Protein AF-A0A395SV82-F1 (afdb_monomer_lite)

Structure (mmCIF, N/CA/C/O backbone):
data_AF-A0A395SV82-F1
#
_entry.id   AF-A0A395SV82-F1
#
loop_
_atom_site.group_PDB
_atom_site.id
_atom_site.type_symbol
_atom_site.label_atom_id
_atom_site.label_alt_id
_atom_site.label_comp_id
_atom_site.label_asym_id
_atom_site.label_entity_id
_atom_site.label_seq_id
_atom_site.pdbx_PDB_ins_code
_atom_site.Cartn_x
_atom_site.Cartn_y
_atom_site.Cartn_z
_atom_site.occupancy
_atom_site.B_iso_or_equiv
_atom_site.auth_seq_id
_atom_site.auth_comp_id
_atom_site.auth_asym_id
_atom_site.auth_atom_id
_atom_site.pdbx_PDB_model_num
ATOM 1 N N . MET A 1 1 ? 61.436 -46.146 -0.139 1.00 42.94 1 MET A N 1
ATOM 2 C CA . MET A 1 1 ? 60.903 -44.936 -0.791 1.00 42.94 1 MET A CA 1
ATOM 3 C C . MET A 1 1 ? 60.007 -45.450 -1.896 1.00 42.94 1 MET A C 1
ATOM 5 O O . MET A 1 1 ? 60.520 -45.884 -2.915 1.00 42.94 1 MET A O 1
ATOM 9 N N . ASN A 1 2 ? 58.717 -45.580 -1.589 1.00 38.34 2 ASN A N 1
ATOM 10 C CA . ASN A 1 2 ? 57.708 -46.171 -2.462 1.00 38.34 2 ASN A CA 1
ATOM 11 C C . ASN A 1 2 ? 56.739 -45.048 -2.824 1.00 38.34 2 ASN A C 1
ATOM 13 O O . ASN A 1 2 ? 55.942 -44.663 -1.971 1.00 38.34 2 ASN A O 1
ATOM 17 N N . ASP A 1 3 ? 56.822 -44.531 -4.046 1.00 47.62 3 ASP A N 1
ATOM 18 C CA . ASP A 1 3 ? 55.803 -43.625 -4.567 1.00 47.62 3 ASP A CA 1
ATOM 19 C C . ASP A 1 3 ? 54.739 -44.445 -5.289 1.00 47.62 3 ASP A C 1
ATOM 21 O O . ASP A 1 3 ? 55.024 -45.344 -6.079 1.00 47.62 3 ASP A O 1
ATOM 25 N N . THR A 1 4 ? 53.499 -44.183 -4.891 1.00 53.62 4 THR A N 1
ATOM 26 C CA . THR A 1 4 ? 52.317 -44.979 -5.204 1.00 53.62 4 THR A CA 1
ATOM 27 C C . THR A 1 4 ? 51.688 -44.441 -6.482 1.00 53.62 4 THR A C 1
ATOM 29 O O . THR A 1 4 ? 51.321 -43.271 -6.564 1.00 53.62 4 THR A O 1
ATOM 32 N N . GLU A 1 5 ? 51.585 -45.315 -7.474 1.00 46.84 5 GLU A N 1
ATOM 33 C CA . GLU A 1 5 ? 50.894 -45.124 -8.744 1.00 46.84 5 GLU A CA 1
ATOM 34 C C . GLU A 1 5 ? 49.378 -44.986 -8.490 1.00 46.84 5 GLU A C 1
ATOM 36 O O . GLU A 1 5 ? 48.765 -45.852 -7.863 1.00 46.84 5 GLU A O 1
ATOM 41 N N . ALA A 1 6 ? 48.766 -43.882 -8.929 1.00 46.41 6 ALA A N 1
ATOM 42 C CA . ALA A 1 6 ? 47.330 -43.642 -8.788 1.00 46.41 6 ALA A CA 1
ATOM 43 C C . ALA A 1 6 ? 46.588 -43.972 -10.098 1.00 46.41 6 ALA A C 1
ATOM 45 O O . ALA A 1 6 ? 46.760 -43.295 -11.109 1.00 46.41 6 ALA A O 1
ATOM 46 N N . ALA A 1 7 ? 45.729 -44.991 -10.053 1.00 45.75 7 ALA A N 1
ATOM 47 C CA . ALA A 1 7 ? 44.609 -45.213 -10.978 1.00 45.75 7 ALA A CA 1
ATOM 48 C C . ALA A 1 7 ? 43.362 -44.470 -10.426 1.00 45.75 7 ALA A C 1
ATOM 50 O O . ALA A 1 7 ? 43.281 -44.284 -9.216 1.00 45.75 7 ALA A O 1
ATOM 51 N N . ALA A 1 8 ? 42.325 -44.022 -11.142 1.00 42.28 8 ALA A N 1
ATOM 52 C CA . ALA A 1 8 ? 41.865 -44.071 -12.532 1.00 42.28 8 ALA A CA 1
ATOM 53 C C . ALA A 1 8 ? 40.817 -42.937 -12.726 1.00 42.28 8 ALA A C 1
ATOM 55 O O . ALA A 1 8 ? 40.236 -42.487 -11.741 1.00 42.28 8 ALA A O 1
ATOM 56 N N . ASP A 1 9 ? 40.466 -42.561 -13.962 1.00 42.38 9 ASP A N 1
ATOM 57 C CA . ASP A 1 9 ? 39.064 -42.220 -14.284 1.00 42.38 9 ASP A CA 1
ATOM 58 C C . ASP A 1 9 ? 38.758 -42.644 -15.730 1.00 42.38 9 ASP A C 1
ATOM 60 O O . ASP A 1 9 ? 39.161 -42.011 -16.706 1.00 42.38 9 ASP A O 1
ATOM 64 N N . THR A 1 10 ? 38.091 -43.786 -15.862 1.00 54.50 10 THR A N 1
ATOM 65 C CA . THR A 1 10 ? 37.526 -44.309 -17.103 1.00 54.50 10 THR A CA 1
ATOM 66 C C . THR A 1 10 ? 36.070 -43.860 -17.198 1.00 54.50 10 THR A C 1
ATOM 68 O O . THR A 1 10 ? 35.164 -44.552 -16.733 1.00 54.50 10 THR A O 1
ATOM 71 N N . ARG A 1 11 ? 35.820 -42.716 -17.847 1.00 46.84 11 ARG A N 1
ATOM 72 C CA . ARG A 1 11 ? 34.473 -42.344 -18.314 1.00 46.84 11 ARG A CA 1
ATOM 73 C C . ARG A 1 11 ? 34.406 -42.363 -19.842 1.00 46.84 11 ARG A C 1
ATOM 75 O O . ARG A 1 11 ? 35.326 -41.866 -20.489 1.00 46.84 11 ARG A O 1
ATOM 82 N N . PRO A 1 12 ? 33.343 -42.941 -20.428 1.00 47.03 12 PRO A N 1
ATOM 83 C CA . PRO A 1 12 ? 33.202 -43.066 -21.873 1.00 47.03 12 PRO A CA 1
ATOM 84 C C . PRO A 1 12 ? 32.926 -41.704 -22.540 1.00 47.03 12 PRO A C 1
ATOM 86 O O . PRO A 1 12 ? 32.209 -40.876 -21.970 1.00 47.03 12 PRO A O 1
ATOM 89 N N . PRO A 1 13 ? 33.432 -41.473 -23.765 1.00 48.47 13 PRO A N 1
ATOM 90 C CA . PRO A 1 13 ? 33.233 -40.233 -24.499 1.00 48.47 13 PRO A CA 1
ATOM 91 C C . PRO A 1 13 ? 31.883 -40.303 -25.213 1.00 48.47 13 PRO A C 1
ATOM 93 O O . PRO A 1 13 ? 31.822 -40.648 -26.381 1.00 48.47 13 PRO A O 1
ATOM 96 N N . ASN A 1 14 ? 30.785 -40.058 -24.504 1.00 50.19 14 ASN A N 1
ATOM 97 C CA . ASN A 1 14 ? 29.470 -39.886 -25.127 1.00 50.19 14 ASN A CA 1
ATOM 98 C C . ASN A 1 14 ? 28.602 -38.965 -24.265 1.00 50.19 14 ASN A C 1
ATOM 100 O O . ASN A 1 14 ? 27.627 -39.380 -23.643 1.00 50.19 14 ASN A O 1
ATOM 104 N N . ALA A 1 15 ? 28.974 -37.686 -24.231 1.00 43.47 15 ALA A N 1
ATOM 105 C CA . ALA A 1 15 ? 28.012 -36.620 -24.005 1.00 43.47 15 ALA A CA 1
ATOM 106 C C . ALA A 1 15 ? 27.602 -36.112 -25.391 1.00 43.47 15 ALA A C 1
ATOM 108 O O . ALA A 1 15 ? 28.380 -35.434 -26.058 1.00 43.47 15 ALA A O 1
ATOM 109 N N . ASN A 1 16 ? 26.404 -36.502 -25.831 1.00 42.28 16 ASN A N 1
ATOM 110 C CA . ASN A 1 16 ? 25.732 -35.927 -26.991 1.00 42.28 16 ASN A CA 1
ATOM 111 C C . ASN A 1 16 ? 25.591 -34.415 -26.762 1.00 42.28 16 ASN A C 1
ATOM 113 O O . ASN A 1 16 ? 24.669 -33.960 -26.085 1.00 42.28 16 ASN A O 1
ATOM 117 N N . ILE A 1 17 ? 26.520 -33.640 -27.311 1.00 42.34 17 ILE A N 1
ATOM 118 C CA . ILE A 1 17 ? 26.298 -32.229 -27.592 1.00 42.34 17 ILE A CA 1
ATOM 119 C C . ILE A 1 17 ? 25.414 -32.242 -28.835 1.00 42.34 17 ILE A C 1
ATOM 121 O O . ILE A 1 17 ? 25.874 -32.574 -29.924 1.00 42.34 17 ILE A O 1
ATOM 125 N N . LEU A 1 18 ? 24.120 -31.992 -28.639 1.00 39.09 18 LEU A N 1
ATOM 126 C CA . LEU A 1 18 ? 23.185 -31.748 -29.731 1.00 39.09 18 LEU A CA 1
ATOM 127 C C . LEU A 1 18 ? 23.760 -30.614 -30.588 1.00 39.09 18 LEU A C 1
ATOM 129 O O . LEU A 1 18 ? 23.921 -29.495 -30.107 1.00 39.09 18 LEU A O 1
ATOM 133 N N . SER A 1 19 ? 24.131 -30.947 -31.822 1.00 39.59 19 SER A N 1
ATOM 134 C CA . SER A 1 19 ? 24.658 -30.020 -32.816 1.00 39.59 19 SER A CA 1
ATOM 135 C C . SER A 1 19 ? 23.609 -28.969 -33.167 1.00 39.59 19 SER A C 1
ATOM 137 O O . SER A 1 19 ? 22.465 -29.308 -33.470 1.00 39.59 19 SER A O 1
ATOM 139 N N . GLU A 1 20 ? 24.016 -27.702 -33.183 1.00 44.81 20 GLU A N 1
ATOM 140 C CA . GLU A 1 20 ? 23.183 -26.542 -33.537 1.00 44.81 20 GLU A CA 1
ATOM 141 C C . GLU A 1 20 ? 22.772 -26.507 -35.026 1.00 44.81 20 GLU A C 1
ATOM 143 O O . GLU A 1 20 ? 22.007 -25.637 -35.434 1.00 44.81 20 GLU A O 1
ATOM 148 N N . ASP A 1 21 ? 23.210 -27.486 -35.823 1.00 46.91 21 ASP A N 1
ATOM 149 C CA . ASP A 1 21 ? 23.019 -27.529 -37.277 1.00 46.91 21 ASP A CA 1
ATOM 150 C C . ASP A 1 21 ? 21.823 -28.376 -37.756 1.00 46.91 21 ASP A C 1
ATOM 152 O O . ASP A 1 21 ? 21.602 -28.478 -38.960 1.00 46.91 21 ASP A O 1
ATOM 156 N N . ASP A 1 22 ? 21.015 -28.952 -36.855 1.00 44.62 22 ASP A N 1
ATOM 157 C CA . ASP A 1 22 ? 19.932 -29.886 -37.234 1.00 44.62 22 ASP A CA 1
ATOM 158 C C . ASP A 1 22 ? 18.507 -29.352 -36.988 1.00 44.62 22 ASP A C 1
ATOM 160 O O . ASP A 1 22 ? 17.539 -30.097 -36.827 1.00 44.62 22 ASP A O 1
ATOM 164 N N . LEU A 1 23 ? 18.344 -28.028 -37.013 1.00 41.31 23 LEU A N 1
ATOM 165 C CA . LEU A 1 23 ? 17.045 -27.408 -37.268 1.00 41.31 23 LEU A CA 1
ATOM 166 C C . LEU A 1 23 ? 17.003 -27.004 -38.734 1.00 41.31 23 LEU A C 1
ATOM 168 O O . LEU A 1 23 ? 17.459 -25.930 -39.113 1.00 41.31 23 LEU A O 1
ATOM 172 N N . THR A 1 24 ? 16.440 -27.871 -39.575 1.00 44.94 24 THR A N 1
ATOM 173 C CA . THR A 1 24 ? 16.093 -27.533 -40.955 1.00 44.94 24 THR A CA 1
ATOM 174 C C . THR A 1 24 ? 15.206 -26.293 -40.970 1.00 44.94 24 THR A C 1
ATOM 176 O O . THR A 1 24 ? 13.998 -26.363 -40.740 1.00 44.94 24 THR A O 1
ATOM 179 N N . ILE A 1 25 ? 15.835 -25.159 -41.269 1.00 44.81 25 ILE A N 1
ATOM 180 C CA . ILE A 1 25 ? 15.239 -23.859 -41.552 1.00 44.81 25 ILE A CA 1
ATOM 181 C C . ILE A 1 25 ? 14.407 -24.004 -42.834 1.00 44.81 25 ILE A C 1
ATOM 183 O O . ILE A 1 25 ? 14.843 -23.688 -43.939 1.00 44.81 25 ILE A O 1
ATOM 187 N N . LYS A 1 26 ? 13.203 -24.551 -42.708 1.00 44.03 26 LYS A N 1
ATOM 188 C CA . LYS A 1 26 ? 12.170 -24.524 -43.744 1.00 44.03 26 LYS A CA 1
ATOM 189 C C . LYS A 1 26 ? 10.865 -24.081 -43.111 1.00 44.03 26 LYS A C 1
ATOM 191 O O . LYS A 1 26 ? 9.964 -24.879 -42.932 1.00 44.03 26 LYS A O 1
ATOM 196 N N . GLU A 1 27 ? 10.860 -22.811 -42.726 1.00 48.84 27 GLU A N 1
ATOM 197 C CA . GLU A 1 27 ? 9.739 -21.861 -42.750 1.00 48.84 27 GLU A CA 1
ATOM 198 C C . GLU A 1 27 ? 10.171 -20.659 -41.905 1.00 48.84 27 GLU A C 1
ATOM 200 O O . GLU A 1 27 ? 9.872 -20.531 -40.720 1.00 48.84 27 GLU A O 1
ATOM 205 N N . LEU A 1 28 ? 10.980 -19.790 -42.519 1.00 41.31 28 LEU A N 1
ATOM 206 C CA . LEU A 1 28 ? 11.286 -18.473 -41.974 1.00 41.31 28 LEU A CA 1
ATOM 207 C C . LEU A 1 28 ? 10.001 -17.640 -42.009 1.00 41.31 28 LEU A C 1
ATOM 209 O O . LEU A 1 28 ? 9.735 -16.936 -42.980 1.00 41.31 28 LEU A O 1
ATOM 213 N N . HIS A 1 29 ? 9.205 -17.718 -40.948 1.00 43.97 29 HIS A N 1
ATOM 214 C CA . HIS A 1 29 ? 8.283 -16.642 -40.621 1.00 43.97 29 HIS A CA 1
ATOM 215 C C . HIS A 1 29 ? 9.126 -15.456 -40.161 1.00 43.97 29 HIS A C 1
ATOM 217 O O . HIS A 1 29 ? 9.833 -15.532 -39.152 1.00 43.97 29 HIS A O 1
ATOM 223 N N . SER A 1 30 ? 9.100 -14.373 -40.937 1.00 56.22 30 SER A N 1
ATOM 224 C CA . SER A 1 30 ? 9.772 -13.134 -40.562 1.00 56.22 30 SER A CA 1
ATOM 225 C C . SER A 1 30 ? 9.225 -12.662 -39.213 1.00 56.22 30 SER A C 1
ATOM 227 O O . SER A 1 30 ? 8.038 -12.816 -38.920 1.00 56.22 30 SER A O 1
ATOM 229 N N . PHE A 1 31 ? 10.068 -12.045 -38.383 1.00 47.84 31 PHE A N 1
ATOM 230 C CA . PHE A 1 31 ? 9.639 -11.431 -37.121 1.00 47.84 31 PHE A CA 1
ATOM 231 C C . PHE A 1 31 ? 8.473 -10.439 -37.327 1.00 47.84 31 PHE A C 1
ATOM 233 O O . PHE A 1 31 ? 7.609 -10.297 -36.459 1.00 47.84 31 PHE A O 1
ATOM 240 N N . ASP A 1 32 ? 8.392 -9.822 -38.509 1.00 47.56 32 ASP A N 1
ATOM 241 C CA . ASP A 1 32 ? 7.293 -8.941 -38.908 1.00 47.56 32 ASP A CA 1
ATOM 242 C C . ASP A 1 32 ? 5.947 -9.669 -39.073 1.00 47.56 32 ASP A C 1
ATOM 244 O O . ASP A 1 32 ? 4.895 -9.084 -38.798 1.00 47.56 32 ASP A O 1
ATOM 248 N N . ASP A 1 33 ? 5.954 -10.951 -39.447 1.00 50.81 33 ASP A N 1
ATOM 249 C CA . ASP A 1 33 ? 4.739 -11.765 -39.574 1.00 50.81 33 ASP A CA 1
ATOM 250 C C . ASP A 1 33 ? 4.149 -12.085 -38.195 1.00 50.81 33 ASP A C 1
ATOM 252 O O . ASP A 1 33 ? 2.932 -12.073 -38.007 1.00 50.81 33 ASP A O 1
ATOM 256 N N . LEU A 1 34 ? 5.015 -12.260 -37.194 1.00 53.00 34 LEU A N 1
ATOM 257 C CA . LEU A 1 34 ? 4.640 -12.477 -35.794 1.00 53.00 34 LEU A CA 1
ATOM 258 C C . LEU A 1 34 ? 4.008 -11.218 -35.177 1.00 53.00 34 LEU A C 1
ATOM 260 O O . LEU A 1 34 ? 3.038 -11.298 -34.420 1.00 53.00 34 LEU A O 1
ATOM 264 N N . ILE A 1 35 ? 4.516 -10.038 -35.545 1.00 54.94 35 ILE A N 1
ATOM 265 C CA . ILE A 1 35 ? 3.966 -8.743 -35.123 1.00 54.94 35 ILE A CA 1
ATOM 266 C C . ILE A 1 35 ? 2.605 -8.479 -35.790 1.00 54.94 35 ILE A C 1
ATOM 268 O O . ILE A 1 35 ? 1.681 -8.025 -35.108 1.00 54.94 35 ILE A O 1
ATOM 272 N N . LYS A 1 36 ? 2.458 -8.794 -37.086 1.00 53.31 36 LYS A N 1
ATOM 273 C CA . LYS A 1 36 ? 1.186 -8.671 -37.825 1.00 53.31 36 LYS A CA 1
ATOM 274 C C . LYS A 1 36 ? 0.116 -9.636 -37.322 1.00 53.31 36 LYS A C 1
ATOM 276 O O . LYS A 1 36 ? -1.033 -9.231 -37.179 1.00 53.31 36 LYS A O 1
ATOM 281 N N . ALA A 1 37 ? 0.483 -10.876 -36.998 1.00 56.06 37 ALA A N 1
ATOM 282 C CA . ALA A 1 37 ? -0.447 -11.868 -36.459 1.00 56.06 37 ALA A CA 1
ATOM 283 C C . ALA A 1 37 ? -1.032 -11.454 -35.097 1.00 56.06 37 ALA A C 1
ATOM 285 O O . ALA A 1 37 ? -2.185 -11.752 -34.796 1.00 56.06 37 ALA A O 1
ATOM 286 N N . L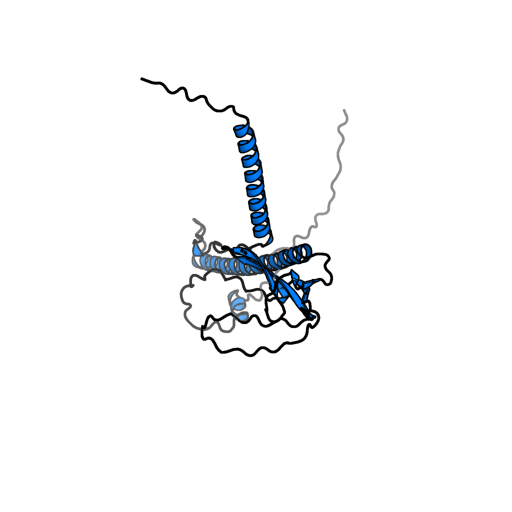EU A 1 38 ? -0.253 -10.735 -34.281 1.00 54.00 38 LEU A N 1
ATOM 287 C CA . LEU A 1 38 ? -0.693 -10.247 -32.973 1.00 54.00 38 LEU A CA 1
ATOM 288 C C . LEU A 1 38 ? -1.522 -8.956 -33.047 1.00 54.00 38 LEU A C 1
ATOM 290 O O . LEU A 1 38 ? -2.202 -8.633 -32.077 1.00 54.00 38 LEU A O 1
ATOM 294 N N . ASN A 1 39 ? -1.455 -8.207 -34.155 1.00 45.91 39 ASN A N 1
ATOM 295 C CA . ASN A 1 39 ? -2.138 -6.920 -34.323 1.00 45.91 39 ASN A CA 1
ATOM 296 C C . ASN A 1 39 ? -2.542 -6.702 -35.798 1.00 45.91 39 ASN A C 1
ATOM 298 O O . ASN A 1 39 ? -1.879 -5.937 -36.509 1.00 45.91 39 ASN A O 1
ATOM 302 N N . PRO A 1 40 ? -3.620 -7.352 -36.274 1.00 50.97 40 PRO A N 1
ATOM 303 C CA . PRO A 1 40 ? -4.003 -7.331 -37.690 1.00 50.97 40 PRO A CA 1
ATOM 304 C C . PRO A 1 40 ? -4.422 -5.944 -38.218 1.00 50.97 40 PRO A C 1
ATOM 306 O O . PRO A 1 40 ? -4.392 -5.721 -39.426 1.00 50.97 40 PRO A O 1
ATOM 309 N N . ASP A 1 41 ? -4.732 -4.988 -37.336 1.00 46.94 41 ASP A N 1
ATOM 310 C CA . ASP A 1 41 ? -5.256 -3.662 -37.703 1.00 46.94 41 ASP A CA 1
ATOM 311 C C . ASP A 1 41 ? -4.181 -2.568 -37.903 1.00 46.94 41 ASP A C 1
ATOM 313 O O . ASP A 1 41 ? -4.508 -1.399 -38.101 1.00 46.94 41 ASP A O 1
ATOM 317 N N . LEU A 1 42 ? -2.882 -2.899 -37.882 1.00 52.97 42 LEU A N 1
ATOM 318 C CA . LEU A 1 42 ? -1.790 -1.904 -37.947 1.00 52.97 42 LEU A CA 1
ATOM 319 C C . LEU A 1 42 ? -1.495 -1.315 -39.344 1.00 52.97 42 LEU A C 1
ATOM 321 O O . LEU A 1 42 ? -0.561 -0.526 -39.496 1.00 52.97 42 LEU A O 1
ATOM 325 N N . ASN A 1 43 ? -2.293 -1.628 -40.365 1.00 43.47 43 ASN A N 1
ATOM 326 C CA . ASN A 1 43 ? -2.128 -1.086 -41.718 1.00 43.47 43 ASN A CA 1
ATOM 327 C C . ASN A 1 43 ? -2.796 0.291 -41.895 1.00 43.47 43 ASN A C 1
ATOM 329 O O . ASN A 1 43 ? -3.565 0.496 -42.831 1.00 43.47 43 ASN A O 1
ATOM 333 N N . SER A 1 44 ? -2.505 1.264 -41.029 1.00 41.69 44 SER A N 1
ATOM 334 C CA . SER A 1 44 ? -2.787 2.663 -41.363 1.00 41.69 44 SER A CA 1
ATOM 335 C C . SER A 1 44 ? -1.891 3.646 -40.616 1.00 41.69 44 SER A C 1
ATOM 337 O O . SER A 1 44 ? -2.013 3.858 -39.417 1.00 41.69 44 SER A O 1
ATOM 339 N N . SER A 1 45 ? -1.013 4.270 -41.404 1.00 41.69 45 SER A N 1
ATOM 340 C CA . SER A 1 45 ? -0.734 5.707 -41.403 1.00 41.69 45 SER A CA 1
ATOM 341 C C . SER A 1 45 ? -0.315 6.387 -40.088 1.00 41.69 45 SER A C 1
ATOM 343 O O . SER A 1 45 ? -1.134 6.715 -39.239 1.00 41.69 45 SER A O 1
ATOM 345 N N . ARG A 1 46 ? 0.965 6.799 -40.075 1.00 45.84 46 ARG A N 1
ATOM 346 C CA . ARG A 1 46 ? 1.553 7.916 -39.305 1.00 45.84 46 ARG A CA 1
ATOM 347 C C . ARG A 1 46 ? 1.312 7.866 -37.794 1.00 45.84 46 ARG A C 1
ATOM 349 O O . ARG A 1 46 ? 0.397 8.496 -37.272 1.00 45.84 46 ARG A O 1
ATOM 356 N N . TYR A 1 47 ? 2.232 7.226 -37.078 1.00 44.62 47 TYR A N 1
ATOM 357 C CA . TYR A 1 47 ? 2.315 7.420 -35.635 1.00 44.62 47 TYR A CA 1
ATOM 358 C C . TYR A 1 47 ? 2.827 8.833 -35.311 1.00 44.62 47 TYR A C 1
ATOM 360 O O . TYR A 1 47 ? 3.877 9.226 -35.830 1.00 44.62 47 TYR A O 1
ATOM 368 N N . PRO A 1 48 ? 2.122 9.603 -34.463 1.00 37.88 48 PRO A N 1
ATOM 369 C CA . PRO A 1 48 ? 2.684 10.809 -33.877 1.00 37.88 48 PRO A CA 1
ATOM 370 C C . PRO A 1 48 ? 3.857 10.426 -32.962 1.00 37.88 48 PRO A C 1
ATOM 372 O O . PRO A 1 48 ? 3.917 9.304 -32.451 1.00 37.88 48 PRO A O 1
ATOM 375 N N . ALA A 1 49 ? 4.794 11.358 -32.770 1.00 38.53 49 ALA A N 1
ATOM 376 C CA . ALA A 1 49 ? 5.912 11.209 -31.839 1.00 38.53 49 ALA A CA 1
ATOM 377 C C . ALA A 1 49 ? 5.427 10.671 -30.477 1.00 38.53 49 ALA A C 1
ATOM 379 O O . ALA A 1 49 ? 4.330 11.048 -30.047 1.00 38.53 49 ALA A O 1
ATOM 380 N N . PRO A 1 50 ? 6.201 9.803 -29.796 1.00 43.19 50 PRO A N 1
ATOM 381 C CA . PRO A 1 50 ? 5.756 9.200 -28.551 1.00 43.19 50 PRO A CA 1
ATOM 382 C C . PRO A 1 50 ? 5.507 10.318 -27.544 1.00 43.19 50 PRO A C 1
ATOM 384 O O . PRO A 1 50 ? 6.430 11.020 -27.125 1.00 43.19 50 PRO A O 1
ATOM 387 N N . ALA A 1 51 ? 4.238 10.511 -27.182 1.00 43.03 51 ALA A N 1
ATOM 388 C CA . ALA A 1 51 ? 3.883 11.363 -26.066 1.00 43.03 51 ALA A CA 1
ATOM 389 C C . ALA A 1 51 ? 4.704 10.897 -24.859 1.00 43.03 51 ALA A C 1
ATOM 391 O O . ALA A 1 51 ? 4.825 9.695 -24.617 1.00 43.03 51 ALA A O 1
ATOM 392 N N . LEU A 1 52 ? 5.289 11.838 -24.117 1.00 44.47 52 LEU A N 1
ATOM 393 C CA . LEU A 1 52 ? 5.885 11.571 -22.811 1.00 44.47 52 LEU A CA 1
ATOM 394 C C . LEU A 1 52 ? 4.789 10.967 -21.916 1.00 44.47 52 LEU A C 1
ATOM 396 O O . LEU A 1 52 ? 4.068 11.698 -21.244 1.00 44.47 52 LEU A O 1
ATOM 400 N N . GLU A 1 53 ? 4.644 9.640 -21.931 1.00 50.88 53 GLU A N 1
ATOM 401 C CA . GLU A 1 53 ? 3.650 8.921 -21.137 1.00 50.88 53 GLU A CA 1
ATOM 402 C C . GLU A 1 53 ? 3.951 9.173 -19.664 1.00 50.88 53 GLU A C 1
ATOM 404 O O . GLU A 1 53 ? 4.940 8.677 -19.117 1.00 50.88 53 GLU A O 1
ATOM 409 N N . GLN A 1 54 ? 3.133 10.006 -19.022 1.00 52.62 54 GLN A N 1
ATOM 410 C CA . GLN A 1 54 ? 3.193 10.197 -17.579 1.00 52.62 54 GLN A CA 1
ATOM 411 C C . GLN A 1 54 ? 3.187 8.819 -16.900 1.00 52.62 54 GLN A C 1
ATOM 413 O O . GLN A 1 54 ? 2.486 7.923 -17.381 1.00 52.62 54 GLN A O 1
ATOM 418 N N . PRO A 1 55 ? 3.969 8.619 -15.821 1.00 55.53 55 PRO A N 1
ATOM 419 C CA . PRO A 1 55 ? 4.020 7.332 -15.140 1.00 55.53 55 PRO A CA 1
ATOM 420 C C . PRO A 1 55 ? 2.595 6.869 -14.837 1.00 55.53 55 PRO A C 1
ATOM 422 O O . PRO A 1 55 ? 1.794 7.637 -14.298 1.00 55.53 55 PRO A O 1
ATOM 425 N N . ALA A 1 56 ? 2.277 5.636 -15.239 1.00 62.28 56 ALA A N 1
ATOM 426 C CA . ALA A 1 56 ? 0.939 5.084 -15.107 1.00 62.28 56 ALA A CA 1
ATOM 427 C C . ALA A 1 56 ? 0.464 5.251 -13.659 1.00 62.28 56 ALA A C 1
ATOM 429 O O . ALA A 1 56 ? 1.069 4.727 -12.719 1.00 62.28 56 ALA A O 1
ATOM 430 N N . LYS A 1 57 ? -0.609 6.024 -13.470 1.00 67.19 57 LYS A N 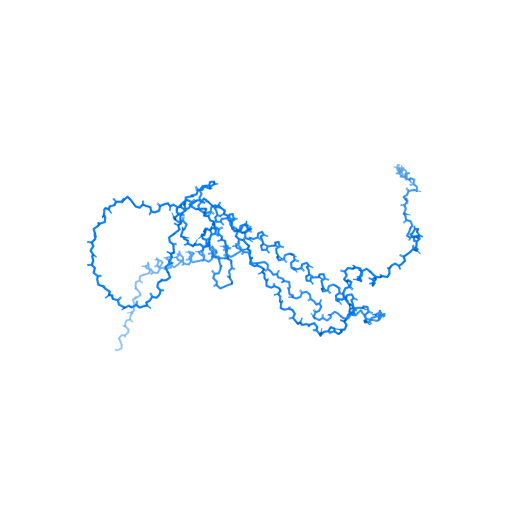1
ATOM 431 C CA . LYS A 1 57 ? -1.184 6.229 -12.143 1.00 67.19 57 LYS A CA 1
ATOM 432 C C . LYS A 1 57 ? -1.646 4.878 -11.613 1.00 67.19 57 LYS A C 1
ATOM 434 O O . LYS A 1 57 ? -2.356 4.153 -12.311 1.00 67.19 57 LYS A O 1
ATOM 439 N N . MET A 1 58 ? -1.263 4.547 -10.379 1.00 71.38 58 MET A N 1
ATOM 440 C CA . MET A 1 58 ? -1.681 3.282 -9.784 1.00 71.38 58 MET A CA 1
ATOM 441 C C . MET A 1 58 ? -3.216 3.196 -9.753 1.00 71.38 58 MET A C 1
ATOM 443 O O . MET A 1 58 ? -3.874 4.153 -9.323 1.00 71.38 58 MET A O 1
ATOM 447 N N . PRO A 1 59 ? -3.803 2.080 -10.221 1.00 74.88 59 PRO A N 1
ATOM 448 C CA . PRO A 1 59 ? -5.243 1.894 -10.206 1.00 74.88 59 PRO A CA 1
ATOM 449 C C . PRO A 1 59 ? -5.776 1.934 -8.773 1.00 74.88 59 PRO A C 1
ATOM 451 O O . PRO A 1 59 ? -5.135 1.472 -7.828 1.00 74.88 59 PRO A O 1
ATOM 454 N N . THR A 1 60 ? -6.979 2.486 -8.611 1.00 77.00 60 THR A N 1
ATOM 455 C CA . THR A 1 60 ? -7.673 2.450 -7.320 1.00 77.00 60 THR A CA 1
ATOM 456 C C . THR A 1 60 ? -8.118 1.022 -7.042 1.00 77.00 60 THR A C 1
ATOM 458 O O . THR A 1 60 ? -8.840 0.437 -7.848 1.00 77.00 60 THR A O 1
ATOM 461 N N . ALA A 1 61 ? -7.696 0.466 -5.909 1.00 77.31 61 ALA A N 1
ATOM 462 C CA . ALA A 1 61 ? -8.018 -0.911 -5.573 1.00 77.31 61 ALA A CA 1
ATOM 463 C C . ALA A 1 61 ? -9.505 -1.070 -5.208 1.00 77.31 61 ALA A C 1
ATOM 465 O O . ALA A 1 61 ? -10.047 -0.257 -4.444 1.00 77.31 61 ALA A O 1
ATOM 466 N N . PRO A 1 62 ? -10.180 -2.123 -5.694 1.00 82.06 62 PRO A N 1
ATOM 467 C CA . PRO A 1 62 ? -11.535 -2.429 -5.272 1.00 82.06 62 PRO A CA 1
ATOM 468 C C . PRO A 1 62 ? -11.559 -2.858 -3.798 1.00 82.06 62 PRO A C 1
ATOM 470 O O . PRO A 1 62 ? -10.642 -3.505 -3.294 1.00 82.06 62 PRO A O 1
ATOM 473 N N . LEU A 1 63 ? -12.659 -2.543 -3.101 1.00 80.88 63 LEU A N 1
ATOM 474 C CA . LEU A 1 63 ? -12.837 -2.855 -1.675 1.00 80.88 63 LEU A CA 1
ATOM 475 C C . LEU A 1 63 ? -12.593 -4.334 -1.352 1.00 80.88 63 LEU A C 1
ATOM 477 O O . LEU A 1 63 ? -12.050 -4.643 -0.304 1.00 80.88 63 LEU A O 1
ATOM 481 N N . LYS A 1 64 ? -12.964 -5.246 -2.250 1.00 80.69 64 LYS A N 1
ATOM 482 C CA . LYS A 1 64 ? -12.780 -6.686 -2.036 1.00 80.69 64 LYS A CA 1
ATOM 483 C C . LYS A 1 64 ? -11.311 -7.12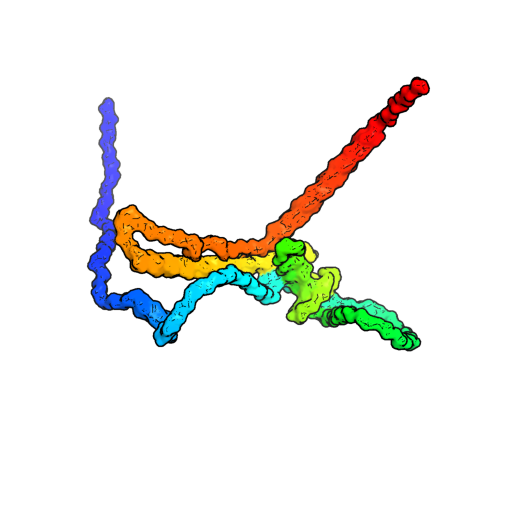2 -2.037 1.00 80.69 64 LYS A C 1
ATOM 485 O O . LYS A 1 64 ? -10.996 -8.132 -1.424 1.00 80.69 64 LYS A O 1
ATOM 490 N N . GLU A 1 65 ? -10.432 -6.384 -2.714 1.00 79.00 65 GLU A N 1
ATOM 491 C CA . GLU A 1 65 ? -9.011 -6.736 -2.822 1.00 79.00 65 GLU A CA 1
ATOM 492 C C . GLU A 1 65 ? -8.190 -6.201 -1.647 1.00 79.00 65 GLU A C 1
ATOM 494 O O . GLU A 1 65 ? -7.295 -6.889 -1.168 1.00 79.00 65 GLU A O 1
ATOM 499 N N . ILE A 1 66 ? -8.513 -5.001 -1.152 1.00 84.81 66 ILE A N 1
ATOM 500 C CA . ILE A 1 66 ? -7.755 -4.346 -0.066 1.00 84.81 66 ILE A CA 1
ATOM 501 C C . ILE A 1 66 ? -8.498 -4.288 1.272 1.00 84.81 66 ILE A C 1
ATOM 503 O O . ILE A 1 66 ? -7.939 -3.860 2.278 1.00 84.81 66 ILE A O 1
ATOM 507 N N . GLY A 1 67 ? -9.775 -4.663 1.290 1.00 87.94 67 GLY A N 1
ATOM 508 C CA . GLY A 1 67 ? -10.612 -4.656 2.480 1.00 87.94 67 GLY A CA 1
ATOM 509 C C . GLY A 1 67 ? -10.473 -5.926 3.303 1.00 87.94 67 GLY A C 1
ATOM 510 O O . GLY A 1 67 ? -10.462 -7.046 2.784 1.00 87.94 67 GLY A O 1
ATOM 511 N N . VAL A 1 68 ? -10.438 -5.748 4.616 1.00 92.81 68 VAL A N 1
ATOM 512 C CA . VAL A 1 68 ? -10.592 -6.833 5.584 1.00 92.81 68 VAL A CA 1
ATOM 513 C C . VAL A 1 68 ? -12.008 -6.781 6.125 1.00 92.81 68 VAL A C 1
ATOM 515 O O . VAL A 1 68 ? -12.400 -5.782 6.723 1.00 92.81 68 VAL A O 1
ATOM 518 N N . GLU A 1 69 ? -12.786 -7.833 5.876 1.00 93.31 69 GLU A N 1
ATOM 519 C CA . GLU A 1 69 ? -14.094 -8.011 6.502 1.00 93.31 69 GLU A CA 1
ATOM 520 C C . GLU A 1 69 ? -13.871 -8.297 7.985 1.00 93.31 69 GLU A C 1
ATOM 522 O O . GLU A 1 69 ? -13.348 -9.343 8.342 1.00 93.31 69 GLU A O 1
ATOM 527 N N . ALA A 1 70 ? -14.211 -7.336 8.834 1.00 91.00 70 ALA A N 1
ATOM 528 C CA . ALA A 1 70 ? -13.872 -7.371 10.250 1.00 91.00 70 ALA A CA 1
ATOM 529 C C . ALA A 1 70 ? -15.037 -7.837 11.134 1.00 91.00 70 ALA A C 1
ATOM 531 O O . ALA A 1 70 ? -14.834 -8.168 12.300 1.00 91.00 70 ALA A O 1
ATOM 532 N N . GLY A 1 71 ? -16.261 -7.808 10.601 1.00 90.31 71 GLY A N 1
ATOM 533 C CA . GLY A 1 71 ? -17.483 -8.147 11.321 1.00 90.31 71 GLY A CA 1
ATOM 534 C C . GLY A 1 71 ? -18.680 -7.341 10.834 1.00 90.31 71 GLY A C 1
ATOM 535 O O . GLY A 1 71 ? -18.822 -7.110 9.632 1.00 90.31 71 GLY A O 1
ATOM 536 N N . VAL A 1 72 ? -19.539 -6.909 11.758 1.00 90.44 72 VAL A N 1
ATOM 537 C CA . VAL A 1 72 ? -20.787 -6.186 11.454 1.00 90.44 72 VAL A CA 1
ATOM 538 C C . VAL A 1 72 ? -20.900 -4.879 12.232 1.00 90.44 72 VAL A C 1
ATOM 540 O O . VAL A 1 72 ? -20.293 -4.709 13.289 1.00 90.44 72 VAL A O 1
ATOM 543 N N . TRP A 1 73 ? -21.674 -3.931 11.711 1.00 88.62 73 TRP A N 1
ATOM 544 C CA . TRP A 1 73 ? -21.989 -2.693 12.425 1.00 88.62 73 TRP A CA 1
ATOM 545 C C . TRP A 1 73 ? -22.965 -2.952 13.574 1.00 88.62 73 TRP A C 1
ATOM 547 O O . TRP A 1 73 ? -23.988 -3.607 13.378 1.00 88.62 73 TRP A O 1
ATOM 557 N N . LYS A 1 74 ? -22.653 -2.409 14.756 1.00 85.88 74 LYS A N 1
ATOM 558 C CA . LYS A 1 74 ? -23.506 -2.464 15.948 1.00 85.88 74 LYS A CA 1
ATOM 559 C C . LYS A 1 74 ? -24.787 -1.657 15.742 1.00 85.88 74 LYS A C 1
ATOM 561 O O . LYS A 1 74 ? -24.759 -0.538 15.224 1.00 85.88 74 LYS A O 1
ATOM 566 N N . ASP A 1 75 ? -25.885 -2.189 16.257 1.00 72.75 75 ASP A N 1
ATOM 567 C CA . ASP A 1 75 ? -27.153 -1.489 16.408 1.00 72.75 75 ASP A CA 1
ATOM 568 C C . ASP A 1 75 ? -27.014 -0.415 17.486 1.00 72.75 75 ASP A C 1
ATOM 570 O O . ASP A 1 75 ? -27.029 -0.693 18.682 1.00 7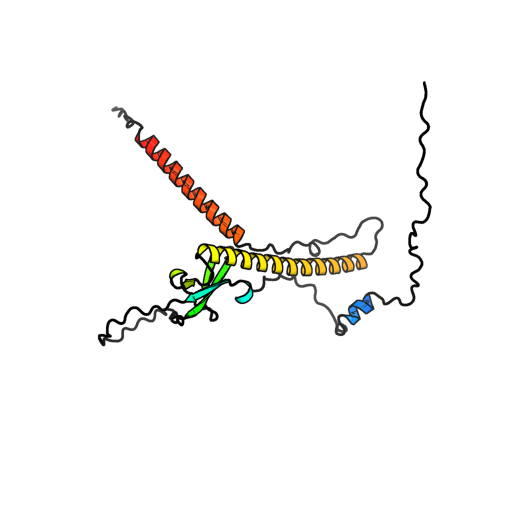2.75 75 ASP A O 1
ATOM 574 N N . ASN A 1 76 ? -26.930 0.847 17.073 1.00 56.34 76 ASN A N 1
ATOM 575 C CA . ASN A 1 76 ? -27.163 1.964 17.984 1.00 56.34 76 ASN A CA 1
ATOM 576 C C . ASN A 1 76 ? -28.675 2.136 18.217 1.00 56.34 76 ASN A C 1
ATOM 578 O O . ASN A 1 76 ? -29.233 3.189 17.915 1.00 56.34 76 ASN A O 1
ATOM 582 N N . GLN A 1 77 ? -29.358 1.111 18.727 1.00 45.72 77 GLN A N 1
ATOM 583 C CA . GLN A 1 77 ? -30.603 1.335 19.456 1.00 45.72 77 GLN A CA 1
ATOM 584 C C . GLN A 1 77 ? -30.232 1.501 20.928 1.00 45.72 77 GLN A C 1
ATOM 586 O O . GLN A 1 77 ? -29.981 0.533 21.640 1.00 45.72 77 GLN A O 1
ATOM 591 N N . ALA A 1 78 ? -30.171 2.754 21.385 1.00 38.16 78 ALA A N 1
ATOM 592 C CA . ALA A 1 78 ? -30.358 3.025 22.805 1.00 38.16 78 ALA A CA 1
ATOM 593 C C . ALA A 1 78 ? -31.708 2.412 23.239 1.00 38.16 78 ALA A C 1
ATOM 595 O O . ALA A 1 78 ? -32.636 2.398 22.419 1.00 38.16 78 ALA A O 1
ATOM 596 N N . PRO A 1 79 ? -31.857 1.916 24.482 1.00 36.72 79 PRO A N 1
ATOM 597 C CA . PRO A 1 79 ? -33.167 1.512 24.973 1.00 36.72 79 PRO A CA 1
ATOM 598 C C . PRO A 1 79 ? -34.118 2.703 24.823 1.00 36.72 79 PRO A C 1
ATOM 600 O O . PRO A 1 79 ? -33.772 3.835 25.161 1.00 36.72 79 PRO A O 1
ATOM 603 N N . ALA A 1 80 ? -35.276 2.452 24.218 1.00 35.59 80 ALA A N 1
ATOM 604 C CA . ALA A 1 80 ? -36.255 3.467 23.877 1.00 35.59 80 ALA A CA 1
ATOM 605 C C . ALA A 1 80 ? -36.785 4.163 25.140 1.00 35.59 80 ALA A C 1
ATOM 607 O O . ALA A 1 80 ? -37.748 3.706 25.750 1.00 35.59 80 ALA A O 1
ATOM 608 N N . GLU A 1 81 ? -36.193 5.296 25.508 1.00 36.81 81 GLU A N 1
ATOM 609 C CA . GLU A 1 81 ? -36.889 6.287 26.317 1.00 36.81 81 GLU A CA 1
ATOM 610 C C . GLU A 1 81 ? -37.803 7.103 25.390 1.00 36.81 81 GLU A C 1
ATOM 612 O O . GLU A 1 81 ? -37.402 7.650 24.362 1.00 36.81 81 GLU A O 1
ATOM 617 N N . THR A 1 82 ? -39.083 7.071 25.736 1.00 33.03 82 THR A N 1
ATOM 618 C CA . THR A 1 82 ? -40.267 7.560 25.019 1.00 33.03 82 THR A CA 1
ATOM 619 C C . THR A 1 82 ? -40.139 8.937 24.339 1.00 33.03 82 THR A C 1
ATOM 621 O O . THR A 1 82 ? -39.521 9.848 24.893 1.00 33.03 82 THR A O 1
ATOM 624 N N . PRO A 1 83 ? -40.811 9.164 23.189 1.00 37.09 83 PRO A N 1
ATOM 625 C CA . PRO A 1 83 ? -40.734 10.426 22.466 1.00 37.09 83 PRO A CA 1
ATOM 626 C C . PRO A 1 83 ? -41.619 11.489 23.129 1.00 37.09 83 P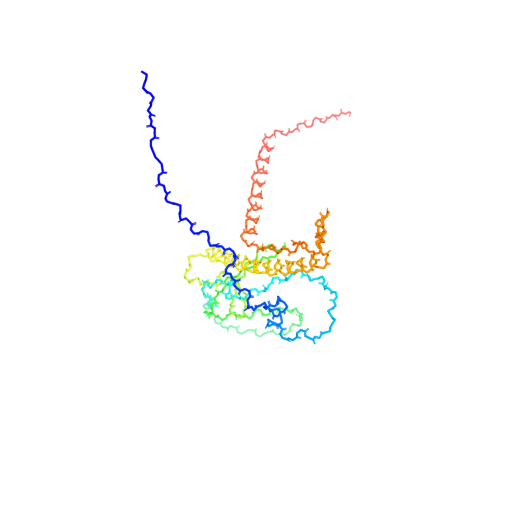RO A C 1
ATOM 628 O O . PRO A 1 83 ? -42.842 11.459 23.007 1.00 37.09 83 PRO A O 1
ATOM 631 N N . VAL A 1 84 ? -41.016 12.489 23.777 1.00 33.97 84 VAL A N 1
ATOM 632 C CA . VAL A 1 84 ? -41.741 13.715 24.139 1.00 33.97 84 VAL A CA 1
ATOM 633 C C . VAL A 1 84 ? -41.633 14.703 22.982 1.00 33.97 84 VAL A C 1
ATOM 635 O O . VAL A 1 84 ? -40.632 15.389 22.785 1.00 33.97 84 VAL A O 1
ATOM 638 N N . SER A 1 85 ? -42.704 14.776 22.199 1.00 41.66 85 SER A N 1
ATOM 639 C CA . SER A 1 85 ? -42.914 15.783 21.165 1.00 41.66 85 SER A CA 1
ATOM 640 C C . SER A 1 85 ? -42.837 17.203 21.743 1.00 41.66 85 SER A C 1
ATOM 642 O O . SER A 1 85 ? -43.712 17.612 22.509 1.00 41.66 85 SER A O 1
ATOM 644 N N . LYS A 1 86 ? -41.854 18.006 21.319 1.00 35.16 86 LYS A N 1
ATOM 645 C CA . LYS A 1 86 ? -41.895 19.471 21.465 1.00 35.16 86 LYS A CA 1
ATOM 646 C C . LYS A 1 86 ? -41.588 20.156 20.135 1.00 35.16 86 LYS A C 1
ATOM 648 O O . LYS A 1 86 ? -40.451 20.349 19.727 1.00 35.16 86 LYS A O 1
ATOM 653 N N . LYS A 1 87 ? -42.679 20.527 19.472 1.00 42.22 87 LYS A N 1
ATOM 654 C CA . LYS A 1 87 ? -42.789 21.421 18.316 1.00 42.22 87 LYS A CA 1
ATOM 655 C C . LYS A 1 87 ? -42.110 22.764 18.634 1.00 42.22 87 LYS A C 1
ATOM 657 O O . LYS A 1 87 ? -42.555 23.420 19.573 1.00 42.22 87 LYS A O 1
ATOM 662 N N . ARG A 1 88 ? -41.103 23.204 17.862 1.00 36.59 88 ARG A N 1
ATOM 663 C CA . ARG A 1 88 ? -40.682 24.623 17.769 1.00 36.59 88 ARG A CA 1
ATOM 664 C C . ARG A 1 88 ? -39.885 24.927 16.485 1.00 36.59 88 ARG A C 1
ATOM 666 O O . ARG A 1 88 ? -38.787 24.431 16.296 1.00 36.59 88 ARG A O 1
ATOM 673 N N . LYS A 1 89 ? -40.542 25.747 15.654 1.00 32.88 89 LYS A N 1
ATOM 674 C CA . LYS A 1 89 ? -40.109 26.874 14.801 1.00 32.88 89 LYS A CA 1
ATOM 675 C C . LYS A 1 89 ? -38.823 26.758 13.960 1.00 32.88 89 LYS A C 1
ATOM 677 O O . LYS A 1 89 ? -37.728 26.596 14.478 1.00 32.88 89 LYS A O 1
ATOM 682 N N . ALA A 1 90 ? -39.017 26.957 12.654 1.00 43.25 90 ALA A N 1
ATOM 683 C CA . ALA A 1 90 ? -37.994 27.145 11.637 1.00 43.25 90 ALA A CA 1
ATOM 684 C C . ALA A 1 90 ? -37.047 28.306 11.986 1.00 43.25 90 ALA A C 1
ATOM 686 O O . ALA A 1 90 ? -37.504 29.400 12.318 1.00 43.25 90 ALA A O 1
ATOM 687 N N . GLY A 1 91 ? -35.749 28.028 11.887 1.00 29.06 91 GLY A N 1
ATOM 688 C CA . GLY A 1 91 ? -34.656 28.990 11.869 1.00 29.06 91 GLY A CA 1
ATOM 689 C C . GLY A 1 91 ? -33.761 28.633 10.690 1.00 29.06 91 GLY A C 1
ATOM 690 O O . GLY A 1 91 ? -33.200 27.541 10.629 1.00 29.06 91 GLY A O 1
ATOM 691 N N . GLU A 1 92 ? -33.763 29.529 9.720 1.00 44.03 92 GLU A N 1
ATOM 692 C CA . GLU A 1 92 ? -32.944 29.577 8.522 1.00 44.03 92 GLU A CA 1
ATOM 693 C C . GLU A 1 92 ? -31.475 29.770 8.918 1.00 44.03 92 GLU A C 1
ATOM 695 O O . GLU A 1 92 ? -31.158 30.745 9.581 1.00 44.03 92 GLU A O 1
ATOM 700 N N . ASP A 1 93 ? -30.612 28.811 8.569 1.00 34.28 93 ASP A N 1
ATOM 701 C CA . ASP A 1 93 ? -29.164 29.005 8.408 1.00 34.28 93 ASP A CA 1
ATOM 702 C C . ASP A 1 93 ? -28.580 27.772 7.703 1.00 34.28 93 ASP A C 1
ATOM 704 O O . ASP A 1 93 ? -28.302 26.721 8.291 1.00 34.28 93 ASP A O 1
ATOM 708 N N . GLY A 1 94 ? -28.447 27.886 6.382 1.00 35.97 94 GLY A N 1
ATOM 709 C CA . GLY A 1 94 ? -27.970 26.841 5.482 1.00 35.97 94 GLY A CA 1
ATOM 710 C C . GLY A 1 94 ? -26.474 26.555 5.619 1.00 35.97 94 GLY A C 1
ATOM 711 O O . GLY A 1 94 ? -25.713 26.772 4.682 1.00 35.97 94 GLY A O 1
ATOM 712 N N . LYS A 1 95 ? -26.034 26.000 6.752 1.00 34.97 95 LYS A N 1
ATOM 713 C CA . LYS A 1 95 ? -24.789 25.221 6.808 1.00 34.97 95 LYS A CA 1
ATOM 714 C C . LYS A 1 95 ? -25.119 23.789 6.413 1.00 34.97 95 LYS A C 1
ATOM 716 O O . LYS A 1 95 ? -25.749 23.060 7.178 1.00 34.97 95 LYS A O 1
ATOM 721 N N . SER A 1 96 ? -24.687 23.381 5.216 1.00 38.88 96 SER A N 1
ATOM 722 C CA . SER A 1 96 ? -24.832 22.010 4.724 1.00 38.88 96 SER A CA 1
ATOM 723 C C . SER A 1 96 ? -24.065 21.037 5.627 1.00 38.88 96 SER A C 1
ATOM 725 O O . SER A 1 96 ? -22.905 20.690 5.391 1.00 38.88 96 SER A O 1
ATOM 727 N N . THR A 1 97 ? -24.713 20.578 6.689 1.00 35.25 97 THR A N 1
ATOM 728 C CA . THR A 1 97 ? -24.302 19.382 7.406 1.00 35.25 97 THR A CA 1
ATOM 729 C C . THR A 1 97 ? -24.517 18.231 6.436 1.00 35.25 97 THR A C 1
ATOM 731 O O . THR A 1 97 ? -25.649 17.862 6.123 1.00 35.25 97 THR A O 1
ATOM 734 N N . LYS A 1 98 ? -23.418 17.695 5.890 1.00 37.53 98 LYS A N 1
ATOM 735 C CA . LYS A 1 98 ? -23.427 16.418 5.175 1.00 37.53 98 LYS A CA 1
ATOM 736 C C . LYS A 1 98 ? -24.111 15.407 6.090 1.00 37.53 98 LYS A C 1
ATOM 738 O O . LYS A 1 98 ? -23.533 14.966 7.078 1.00 37.53 98 LYS A O 1
ATOM 743 N N . ARG A 1 99 ? -25.370 15.104 5.780 1.00 37.44 99 ARG A N 1
ATOM 744 C CA . ARG A 1 99 ? -26.186 14.104 6.462 1.00 37.44 99 ARG A CA 1
ATOM 745 C C . ARG A 1 99 ? -25.471 12.767 6.276 1.00 37.44 99 ARG A C 1
ATOM 747 O O . ARG A 1 99 ? -25.563 12.159 5.212 1.00 37.44 99 ARG A O 1
ATOM 754 N N . VAL A 1 100 ? -24.703 12.344 7.278 1.00 43.41 100 VAL A N 1
ATOM 755 C CA . VAL A 1 100 ? -24.192 10.975 7.358 1.00 43.41 100 VAL A CA 1
ATOM 756 C C . VAL A 1 100 ? -25.434 10.101 7.477 1.00 43.41 100 VAL A C 1
ATOM 758 O O . VAL A 1 100 ? -26.131 10.147 8.490 1.00 43.41 100 VAL A O 1
ATOM 761 N N . LYS A 1 101 ? -25.787 9.394 6.399 1.00 50.25 101 LYS A N 1
ATOM 762 C CA . LYS A 1 101 ? -26.862 8.401 6.442 1.00 50.25 101 LYS A CA 1
ATOM 763 C C . LYS A 1 101 ? -26.476 7.370 7.502 1.00 50.25 101 LYS A C 1
ATOM 765 O O . LYS A 1 101 ? -25.360 6.857 7.477 1.00 50.25 101 LYS A O 1
ATOM 770 N N . ALA A 1 102 ? -27.377 7.132 8.452 1.00 51.69 102 ALA A N 1
ATOM 771 C CA . ALA A 1 102 ? -27.189 6.114 9.474 1.00 51.69 102 ALA A CA 1
ATOM 772 C C . ALA A 1 102 ? -26.955 4.762 8.783 1.00 51.69 102 ALA A C 1
ATOM 774 O O . ALA A 1 102 ? -27.738 4.374 7.913 1.00 51.69 102 ALA A O 1
ATOM 775 N N . GLN A 1 103 ? -25.850 4.095 9.122 1.00 58.91 103 GLN A N 1
ATOM 776 C CA . GLN A 1 103 ? -25.545 2.757 8.619 1.00 58.91 103 GLN A CA 1
ATOM 777 C C . GLN A 1 103 ? -26.637 1.785 9.054 1.00 58.91 103 GLN A C 1
ATOM 779 O O . GLN A 1 103 ? -27.151 1.888 10.170 1.00 58.91 103 GLN A O 1
ATOM 784 N N . GLN A 1 104 ? -26.986 0.850 8.168 1.00 60.84 104 GLN A N 1
ATOM 785 C CA . GLN A 1 104 ? -27.922 -0.204 8.522 1.00 60.84 104 GLN A CA 1
ATOM 786 C C . GLN A 1 104 ? -27.249 -1.157 9.512 1.00 60.84 104 GLN A C 1
ATOM 788 O O . GLN A 1 104 ? -26.191 -1.716 9.190 1.00 60.84 104 GLN A O 1
ATOM 793 N N . PRO A 1 105 ? -27.841 -1.341 10.696 1.00 67.12 105 PRO A N 1
ATOM 794 C CA . PRO A 1 105 ? -27.325 -2.289 11.661 1.00 67.12 105 PRO A CA 1
ATOM 795 C C . PRO A 1 105 ? -27.245 -3.707 11.076 1.00 67.12 105 PRO A C 1
ATOM 797 O O . PRO A 1 105 ? -28.021 -4.058 10.185 1.00 67.12 105 PRO A O 1
ATOM 800 N N . GLY A 1 106 ? -26.242 -4.486 11.485 1.00 72.19 106 GLY A N 1
ATOM 801 C CA . GLY A 1 106 ? -25.986 -5.826 10.938 1.00 72.19 106 GLY A CA 1
ATOM 802 C C . GLY A 1 106 ? -25.303 -5.868 9.560 1.00 72.19 106 GLY A C 1
ATOM 803 O O . GLY A 1 106 ? -24.957 -6.948 9.080 1.00 72.19 106 GLY A O 1
ATOM 804 N N . SER A 1 107 ? -25.044 -4.723 8.916 1.00 85.25 107 SER A N 1
ATOM 805 C CA . SER A 1 107 ? -24.277 -4.690 7.661 1.00 85.25 107 SER A CA 1
ATOM 806 C C . SER A 1 107 ? -22.803 -5.041 7.887 1.00 85.25 107 SER A C 1
ATOM 808 O O . SER A 1 107 ? -22.226 -4.684 8.915 1.00 85.25 107 SER A O 1
ATOM 810 N N . LYS A 1 108 ? -22.167 -5.691 6.901 1.00 90.12 108 LYS A N 1
ATOM 811 C CA . LYS A 1 108 ? -20.738 -6.044 6.951 1.00 90.12 108 LYS A CA 1
ATOM 812 C C . LYS A 1 108 ? -19.855 -4.799 7.062 1.00 90.12 108 LYS A C 1
ATOM 814 O O . LYS A 1 108 ? -20.009 -3.843 6.295 1.00 90.12 108 LYS A O 1
ATOM 819 N N . ALA A 1 109 ? -18.902 -4.844 7.983 1.00 91.62 109 ALA A N 1
ATOM 820 C CA . ALA A 1 109 ? -17.913 -3.807 8.219 1.00 91.62 109 ALA A CA 1
ATOM 821 C C . ALA A 1 109 ? -16.558 -4.223 7.637 1.00 91.62 109 ALA A C 1
ATOM 823 O O . ALA A 1 109 ? -16.036 -5.299 7.935 1.00 91.62 109 ALA A O 1
ATOM 824 N N . TYR A 1 110 ? -15.973 -3.343 6.828 1.00 93.25 110 TYR A N 1
ATOM 825 C CA . TYR A 1 110 ? -14.667 -3.526 6.212 1.00 93.25 110 TYR A CA 1
ATOM 826 C C . TYR A 1 110 ? -13.669 -2.509 6.755 1.00 93.25 110 TYR A C 1
ATOM 828 O O . TYR A 1 110 ? -13.920 -1.303 6.715 1.00 93.25 110 TYR A O 1
ATOM 836 N N . CYS A 1 111 ? -12.508 -2.986 7.195 1.00 93.75 111 CYS A N 1
ATOM 837 C CA . CYS A 1 111 ? -11.339 -2.155 7.445 1.00 93.75 111 CYS A CA 1
ATOM 838 C C . CYS A 1 111 ? -10.551 -1.995 6.139 1.00 93.75 111 CYS A C 1
ATOM 840 O O . CYS A 1 111 ? -10.268 -2.974 5.450 1.00 93.75 111 CYS A O 1
ATOM 842 N N . THR A 1 112 ? -10.203 -0.761 5.788 1.00 93.19 112 THR A N 1
ATOM 843 C CA . THR A 1 112 ? -9.391 -0.437 4.612 1.00 93.19 112 THR A CA 1
ATOM 844 C C . THR A 1 112 ? -8.270 0.516 4.963 1.00 93.19 112 THR A C 1
ATOM 846 O O . THR A 1 112 ? -8.448 1.431 5.769 1.00 93.19 112 THR A O 1
ATOM 849 N N . ILE A 1 113 ? -7.137 0.320 4.300 1.00 92.62 113 ILE A N 1
ATOM 850 C CA . ILE A 1 113 ? -5.967 1.177 4.410 1.00 92.62 113 ILE A CA 1
ATOM 851 C C . ILE A 1 113 ? -5.813 1.988 3.129 1.00 92.62 113 ILE A C 1
ATOM 853 O O . ILE A 1 113 ? -6.010 1.486 2.023 1.00 92.62 113 ILE A O 1
ATOM 857 N N . SER A 1 114 ? -5.452 3.254 3.288 1.00 88.31 114 SER A N 1
ATOM 858 C CA . SER A 1 114 ? -4.955 4.090 2.202 1.00 88.31 114 SER A CA 1
ATOM 859 C C . SER A 1 114 ? -3.742 4.862 2.686 1.00 88.31 114 SER A C 1
ATOM 861 O O . SER A 1 114 ? -3.791 5.440 3.771 1.00 88.31 114 SER A O 1
ATOM 863 N N . VAL A 1 115 ? -2.694 4.901 1.873 1.00 87.12 115 VAL A N 1
ATOM 864 C CA . VAL A 1 115 ? -1.489 5.690 2.134 1.00 87.12 115 VAL A CA 1
ATOM 865 C C . VAL A 1 115 ? -1.474 6.870 1.177 1.00 87.12 115 VAL A C 1
ATOM 867 O O . VAL A 1 115 ? -1.694 6.698 -0.023 1.00 87.12 115 VAL A O 1
ATOM 870 N N . THR A 1 116 ? -1.231 8.071 1.692 1.00 81.25 116 THR A N 1
ATOM 871 C CA . THR A 1 116 ? -0.950 9.237 0.849 1.00 81.25 116 THR A CA 1
ATOM 872 C C . THR A 1 116 ? 0.317 9.928 1.322 1.00 81.25 116 THR A C 1
ATOM 874 O O . THR A 1 116 ? 0.614 9.917 2.512 1.00 81.25 116 THR A O 1
ATOM 877 N N . GLU A 1 117 ? 1.037 10.574 0.407 1.00 73.38 117 GLU A N 1
ATOM 878 C CA . GLU A 1 117 ? 2.269 11.302 0.744 1.00 73.38 117 GLU A CA 1
ATOM 879 C C . GLU A 1 117 ? 2.037 12.413 1.778 1.00 73.38 117 GLU A C 1
ATOM 881 O O . GLU A 1 117 ? 2.902 12.674 2.602 1.00 73.38 117 GLU A O 1
ATOM 886 N N . LYS A 1 118 ? 0.863 13.062 1.759 1.00 75.06 118 LYS A N 1
ATOM 887 C CA . LYS A 1 118 ? 0.574 14.214 2.629 1.00 75.06 118 LYS A CA 1
ATOM 888 C C . LYS A 1 118 ? 0.049 13.835 4.008 1.00 75.06 118 LYS A C 1
ATOM 890 O O . LYS A 1 118 ? 0.310 14.551 4.964 1.00 75.06 118 LYS A O 1
ATOM 895 N N . SER A 1 119 ? -0.771 12.789 4.095 1.00 70.69 119 SER A N 1
ATOM 896 C CA . SER A 1 119 ? -1.454 12.407 5.341 1.00 70.69 119 SER A CA 1
ATOM 897 C C . SER A 1 119 ? -0.980 11.081 5.927 1.00 70.69 119 SER A C 1
ATOM 899 O O . SER A 1 119 ? -1.552 10.620 6.912 1.00 70.69 119 SER A O 1
ATOM 901 N N . GLY A 1 120 ? 0.036 10.463 5.321 1.00 82.81 120 GLY A N 1
ATOM 902 C CA . GLY A 1 120 ? 0.576 9.183 5.754 1.00 82.81 120 GLY A CA 1
ATOM 903 C C . GLY A 1 120 ? -0.460 8.063 5.674 1.00 82.81 120 GLY A C 1
ATOM 904 O O . GLY A 1 120 ? -1.206 7.936 4.694 1.00 82.81 120 GLY A O 1
ATOM 905 N N . LEU A 1 121 ? -0.482 7.230 6.713 1.00 88.75 121 LEU A N 1
ATOM 906 C CA . LEU A 1 121 ? -1.374 6.085 6.842 1.00 88.75 121 LEU A CA 1
ATOM 907 C C . LEU A 1 121 ? -2.779 6.520 7.282 1.00 88.75 121 LEU A C 1
ATOM 909 O O . LEU A 1 121 ? -2.967 7.084 8.356 1.00 88.75 121 LEU A O 1
ATOM 913 N N . ASN A 1 122 ? -3.798 6.175 6.497 1.00 89.69 122 ASN A N 1
ATOM 914 C CA . ASN A 1 122 ? -5.194 6.414 6.847 1.00 89.69 122 ASN A CA 1
ATOM 915 C C . ASN A 1 122 ? -5.972 5.096 6.924 1.00 89.69 122 ASN A C 1
ATOM 917 O O . ASN A 1 122 ? -6.060 4.351 5.944 1.00 89.69 122 ASN A O 1
ATOM 921 N N . VAL A 1 123 ? -6.557 4.838 8.095 1.00 91.25 123 VAL A N 1
ATOM 922 C CA . VAL A 1 123 ? -7.397 3.668 8.370 1.00 91.25 123 VAL A CA 1
ATOM 923 C C . VAL A 1 123 ? -8.863 4.081 8.283 1.00 91.25 123 VAL A C 1
ATOM 925 O O . VAL A 1 123 ? -9.330 4.900 9.074 1.00 91.25 123 VAL A O 1
ATOM 928 N N . LYS A 1 124 ? -9.612 3.491 7.349 1.00 91.38 124 LYS A N 1
ATOM 929 C CA . LYS A 1 124 ? -11.042 3.764 7.152 1.00 91.38 124 LYS A CA 1
ATOM 930 C C . LYS A 1 124 ? -11.865 2.512 7.367 1.00 91.38 124 LYS A C 1
ATOM 932 O O . LYS A 1 124 ? -11.564 1.466 6.795 1.00 91.38 124 LYS A O 1
ATOM 937 N N . TRP A 1 125 ? -12.956 2.664 8.105 1.00 91.81 125 TRP A N 1
ATOM 938 C CA . TRP A 1 125 ? -13.955 1.622 8.282 1.00 91.81 125 TRP A CA 1
ATOM 939 C C . TRP A 1 125 ? -15.184 1.974 7.468 1.00 91.81 125 TRP A C 1
ATOM 941 O O . TRP A 1 125 ? -15.706 3.086 7.589 1.00 91.81 125 TRP A O 1
ATOM 951 N N . LYS A 1 126 ? -15.614 1.053 6.609 1.00 90.31 126 LYS A N 1
ATOM 952 C CA . LYS A 1 126 ? -16.748 1.280 5.717 1.00 90.31 126 LYS A CA 1
ATOM 953 C C . LYS A 1 126 ? -17.576 0.032 5.474 1.00 90.31 126 LYS A C 1
ATOM 955 O O . LYS A 1 126 ? -17.088 -1.080 5.631 1.00 90.31 126 LYS A O 1
ATOM 960 N N . ASP A 1 127 ? -18.830 0.225 5.094 1.00 86.00 127 ASP A N 1
ATOM 961 C CA . ASP A 1 127 ? -19.663 -0.851 4.557 1.00 86.00 127 ASP A CA 1
ATOM 962 C C . ASP A 1 127 ? -19.436 -1.040 3.045 1.00 86.00 127 ASP A C 1
ATOM 964 O O . ASP A 1 127 ? -18.653 -0.329 2.404 1.00 86.00 127 ASP A O 1
ATOM 968 N N . SER A 1 128 ? -20.141 -2.008 2.458 1.00 81.31 128 SER A N 1
ATOM 969 C CA . SER A 1 128 ? -20.144 -2.255 1.010 1.00 81.31 128 SER A CA 1
ATOM 970 C C . SER A 1 128 ? -20.637 -1.054 0.193 1.00 81.31 128 SER A C 1
ATOM 972 O O . SER A 1 128 ? -20.248 -0.899 -0.964 1.00 81.31 128 SER A O 1
ATOM 974 N N . THR A 1 129 ? -21.439 -0.174 0.797 1.00 80.56 129 THR A N 1
ATOM 975 C CA . THR A 1 129 ? -21.959 1.059 0.188 1.00 80.56 129 THR A CA 1
ATOM 976 C C . THR A 1 129 ? -21.064 2.282 0.414 1.00 80.56 129 THR A C 1
ATOM 978 O O . THR A 1 129 ? -21.402 3.381 -0.015 1.00 80.56 129 THR A O 1
ATOM 981 N N . SER A 1 130 ? -19.883 2.098 1.017 1.00 73.50 130 SER A N 1
ATOM 982 C CA . SER A 1 130 ? -18.911 3.152 1.334 1.00 73.50 130 SER A CA 1
ATOM 983 C C . SER A 1 130 ? -19.374 4.198 2.361 1.00 73.50 130 SER A C 1
ATOM 985 O O . SER A 1 130 ? -18.826 5.300 2.388 1.00 73.50 130 SER A O 1
ATOM 987 N N . ASN A 1 131 ? -20.321 3.872 3.247 1.00 79.00 131 ASN A N 1
ATOM 988 C CA . ASN A 1 131 ? -20.582 4.713 4.420 1.00 79.00 131 ASN A CA 1
ATOM 989 C C . ASN A 1 131 ? -19.467 4.520 5.446 1.00 79.00 131 ASN A C 1
ATOM 991 O O . ASN A 1 131 ? -19.092 3.383 5.726 1.00 79.00 131 ASN A O 1
ATOM 995 N N . PHE A 1 132 ? -18.977 5.616 6.027 1.00 81.50 132 PHE A N 1
ATOM 996 C CA . PHE A 1 132 ? -17.869 5.606 6.982 1.00 81.50 132 PHE A CA 1
ATOM 997 C C . PHE A 1 132 ? -18.354 5.724 8.425 1.00 81.50 132 PHE A C 1
ATOM 999 O O . PHE A 1 132 ? -19.234 6.531 8.726 1.00 81.50 132 PHE A O 1
ATOM 1006 N N . ALA A 1 133 ? -17.715 4.982 9.323 1.00 80.56 133 ALA A N 1
ATOM 1007 C CA . ALA A 1 133 ? -17.919 5.102 10.762 1.00 80.56 133 ALA A CA 1
ATOM 1008 C C . ALA A 1 133 ? -16.629 4.787 11.531 1.00 80.56 133 ALA A C 1
ATOM 1010 O O . ALA A 1 133 ? -15.624 4.384 10.948 1.00 80.56 133 ALA A O 1
ATOM 1011 N N . GLY A 1 134 ? -16.643 5.046 12.838 1.00 83.62 134 GLY A N 1
ATOM 1012 C CA . GLY A 1 134 ? -15.531 4.718 13.722 1.00 83.62 134 GLY A CA 1
ATOM 1013 C C . GLY A 1 134 ? -15.475 3.218 14.048 1.00 83.62 134 GLY A C 1
ATOM 1014 O O . GLY A 1 134 ? -16.495 2.528 13.970 1.00 83.62 134 GLY A O 1
ATOM 1015 N N . PRO A 1 135 ? -14.291 2.698 14.419 1.00 87.06 135 PRO A N 1
ATOM 1016 C CA . PRO A 1 135 ? -14.111 1.289 14.778 1.00 87.06 135 PRO A CA 1
ATOM 1017 C C . PRO A 1 135 ? -14.880 0.870 16.043 1.00 87.06 135 PRO A C 1
ATOM 1019 O O . PRO A 1 135 ? -15.172 -0.306 16.223 1.00 87.06 135 PRO A O 1
ATOM 1022 N N . ASP A 1 136 ? -15.236 1.820 16.909 1.00 87.44 136 ASP A N 1
ATOM 1023 C CA . ASP A 1 136 ? -16.040 1.631 18.124 1.00 87.44 136 ASP A CA 1
ATOM 1024 C C . ASP A 1 136 ? -17.434 1.043 17.837 1.00 87.44 136 ASP A C 1
ATOM 1026 O O . ASP A 1 136 ? -17.997 0.298 18.652 1.00 87.44 136 ASP A O 1
ATOM 1030 N N . LYS A 1 137 ? -17.957 1.320 16.638 1.00 87.62 137 LYS A N 1
ATOM 1031 C CA . LYS A 1 137 ? -19.266 0.861 16.158 1.00 87.62 137 LYS A CA 1
ATOM 1032 C C . LYS A 1 137 ? -19.227 -0.505 15.478 1.00 87.62 137 LYS A C 1
ATOM 1034 O O . LYS A 1 137 ? -20.255 -0.950 14.981 1.00 87.62 137 LYS A O 1
ATOM 1039 N N . VAL A 1 138 ? -18.077 -1.175 15.445 1.00 87.81 138 VAL A N 1
ATOM 1040 C CA . VAL A 1 138 ? -17.936 -2.502 14.834 1.00 87.81 138 VAL A CA 1
ATOM 1041 C C . VAL A 1 138 ? -18.002 -3.576 15.912 1.00 87.81 138 VAL A C 1
ATOM 1043 O O . VAL A 1 138 ? -17.318 -3.503 16.933 1.00 87.81 138 VAL A O 1
ATOM 1046 N N . GLN A 1 139 ? -18.836 -4.585 15.688 1.00 90.56 139 GLN A N 1
ATOM 1047 C CA . GLN A 1 139 ? -18.765 -5.860 16.385 1.00 90.56 139 GLN A CA 1
ATOM 1048 C C . GLN A 1 139 ? -17.861 -6.785 15.573 1.00 90.56 139 GLN A C 1
ATOM 1050 O O . GLN A 1 139 ? -18.181 -7.118 14.431 1.00 90.56 139 GLN A O 1
ATOM 1055 N N . LEU A 1 140 ? -16.720 -7.161 16.150 1.00 91.44 140 LEU A N 1
ATOM 1056 C CA . LEU A 1 140 ? -15.756 -8.027 15.481 1.00 91.44 140 LEU A CA 1
ATOM 1057 C C . LEU A 1 140 ? -16.291 -9.457 15.371 1.00 91.44 140 LEU A C 1
ATOM 1059 O O . LEU A 1 140 ? -16.848 -9.990 16.330 1.00 91.44 140 LEU A O 1
ATOM 1063 N N . ILE A 1 141 ? -16.095 -10.074 14.207 1.00 90.62 141 ILE A N 1
ATOM 1064 C CA . ILE A 1 141 ? -16.405 -11.485 13.955 1.00 90.62 141 ILE A CA 1
ATOM 1065 C C . ILE A 1 141 ? -15.151 -12.125 13.365 1.00 90.62 141 ILE A C 1
ATOM 1067 O O . ILE A 1 141 ? -14.651 -11.667 12.344 1.00 90.62 141 ILE A O 1
ATOM 1071 N N . GLY A 1 142 ? -14.635 -13.171 14.014 1.00 89.38 142 GLY A N 1
ATOM 1072 C CA . GLY A 1 142 ? -13.412 -13.858 13.577 1.00 89.38 142 GLY A CA 1
ATOM 1073 C C . GLY A 1 142 ? -12.101 -13.161 13.962 1.00 89.38 142 GLY A C 1
ATOM 1074 O O . GLY A 1 142 ? -11.036 -13.664 13.622 1.00 89.38 142 GLY A O 1
ATOM 1075 N N . TYR A 1 143 ? -12.165 -12.050 14.703 1.00 92.88 143 TYR A N 1
ATOM 1076 C CA . TYR A 1 143 ? -11.000 -11.330 15.222 1.00 92.88 143 TYR A CA 1
ATOM 1077 C C . TYR A 1 143 ? -11.116 -11.108 16.725 1.00 92.88 143 TYR A C 1
ATOM 1079 O O . TYR A 1 143 ? -12.198 -10.841 17.245 1.00 92.88 143 TYR A O 1
ATOM 1087 N N . ASP A 1 144 ? -9.973 -11.163 17.399 1.00 91.00 144 ASP A N 1
ATOM 1088 C CA . ASP A 1 144 ? -9.822 -10.884 18.827 1.00 91.00 144 ASP A CA 1
ATOM 1089 C C . ASP A 1 144 ? -9.747 -9.380 19.132 1.00 91.00 144 ASP A C 1
ATOM 1091 O O . ASP A 1 144 ? -10.081 -8.941 20.231 1.00 91.00 144 ASP A O 1
ATOM 1095 N N . SER A 1 145 ? -9.297 -8.573 18.166 1.00 93.44 145 SER A N 1
ATOM 1096 C CA . SER A 1 145 ? -8.940 -7.183 18.419 1.00 93.44 145 SER A CA 1
ATOM 1097 C C . SER A 1 145 ? -8.926 -6.313 17.153 1.00 93.44 145 SER A C 1
ATOM 1099 O O . SER A 1 145 ? -8.617 -6.756 16.045 1.00 93.44 145 SER A O 1
ATOM 1101 N N . ILE A 1 146 ? -9.215 -5.017 17.325 1.00 92.19 146 ILE A N 1
ATOM 1102 C CA . ILE A 1 146 ? -9.103 -4.010 16.255 1.00 92.19 146 ILE A CA 1
ATOM 1103 C C . ILE A 1 146 ? -7.664 -3.909 15.707 1.00 92.19 146 ILE A C 1
ATOM 1105 O O . ILE A 1 146 ? -7.513 -3.824 14.486 1.00 92.19 146 ILE A O 1
ATOM 1109 N N . PRO A 1 147 ? -6.598 -3.913 16.538 1.00 93.25 147 PRO A N 1
ATOM 1110 C CA . PRO A 1 147 ? -5.223 -3.937 16.045 1.00 93.25 147 PRO A CA 1
ATOM 1111 C C . PRO A 1 147 ? -4.932 -5.099 15.093 1.00 93.25 147 PRO A C 1
ATOM 1113 O O . PRO A 1 147 ? -4.299 -4.875 14.064 1.00 93.25 147 PRO A O 1
ATOM 1116 N N . ARG A 1 148 ? -5.447 -6.307 15.368 1.00 93.38 148 ARG A N 1
ATOM 1117 C CA . ARG A 1 148 ? -5.247 -7.465 14.485 1.00 93.38 148 ARG A CA 1
ATOM 1118 C C . ARG A 1 148 ? -5.870 -7.249 13.106 1.00 93.38 148 ARG A C 1
ATOM 1120 O O . ARG A 1 148 ? -5.213 -7.482 12.096 1.00 93.38 148 ARG A O 1
ATOM 1127 N N . VAL A 1 149 ? -7.092 -6.719 13.067 1.00 94.31 149 VAL A N 1
ATOM 1128 C CA . VAL A 1 149 ? -7.784 -6.355 11.818 1.00 94.31 149 VAL A CA 1
ATOM 1129 C C . VAL A 1 149 ? -6.996 -5.293 11.043 1.00 94.31 149 VAL A C 1
ATOM 1131 O O . VAL A 1 149 ? -6.878 -5.363 9.820 1.00 94.31 149 VAL A O 1
ATOM 1134 N N . ARG A 1 150 ? -6.453 -4.285 11.741 1.00 94.19 150 ARG A N 1
ATOM 1135 C CA . ARG A 1 150 ? -5.637 -3.230 11.118 1.00 94.19 150 ARG A CA 1
ATOM 1136 C C . ARG A 1 150 ? -4.360 -3.795 10.508 1.00 94.19 150 ARG A C 1
ATOM 1138 O O . ARG A 1 150 ? -4.029 -3.414 9.391 1.00 94.19 150 ARG A O 1
ATOM 1145 N N . PHE A 1 151 ? -3.678 -4.688 11.219 1.00 93.56 151 PHE A N 1
ATOM 1146 C CA . PHE A 1 151 ? -2.466 -5.339 10.733 1.00 93.56 151 PHE A CA 1
ATOM 1147 C C . PHE A 1 151 ? -2.734 -6.124 9.444 1.00 93.56 151 PHE A C 1
ATOM 1149 O O . PHE A 1 151 ? -2.063 -5.902 8.441 1.00 93.56 151 PHE A O 1
ATOM 1156 N N . GLU A 1 152 ? -3.788 -6.942 9.413 1.00 95.06 152 GLU A N 1
ATOM 1157 C CA . GLU A 1 152 ? -4.154 -7.671 8.193 1.00 95.06 152 GLU A CA 1
ATOM 1158 C C . GLU A 1 152 ? -4.546 -6.721 7.046 1.00 95.06 152 GLU A C 1
ATOM 1160 O O . GLU A 1 152 ? -4.236 -6.962 5.879 1.00 95.06 152 GLU A O 1
ATOM 1165 N N . ALA A 1 153 ? -5.195 -5.594 7.358 1.00 94.62 153 ALA A N 1
ATOM 1166 C CA . ALA A 1 153 ? -5.554 -4.604 6.347 1.00 94.62 153 ALA A CA 1
ATOM 1167 C C . ALA A 1 153 ? -4.319 -3.906 5.751 1.00 94.62 153 ALA A C 1
ATOM 1169 O O . ALA A 1 153 ? -4.319 -3.582 4.561 1.00 94.62 153 ALA A O 1
ATOM 1170 N N . ILE A 1 154 ? -3.262 -3.710 6.548 1.00 94.56 154 ILE A N 1
ATOM 1171 C CA . ILE A 1 154 ? -1.951 -3.240 6.076 1.00 94.56 154 ILE A CA 1
ATOM 1172 C C . ILE A 1 154 ? -1.340 -4.280 5.132 1.00 94.56 154 ILE A C 1
ATOM 1174 O O . ILE A 1 154 ? -0.950 -3.931 4.019 1.00 94.56 154 ILE A O 1
ATOM 1178 N N . GLU A 1 155 ? -1.326 -5.558 5.516 1.00 94.69 155 GLU A N 1
ATOM 1179 C CA . GLU A 1 155 ? -0.770 -6.629 4.680 1.00 94.69 155 GLU A CA 1
ATOM 1180 C C . GLU A 1 155 ? -1.502 -6.771 3.337 1.00 94.69 155 GLU A C 1
ATOM 1182 O O . GLU A 1 155 ? -0.857 -6.871 2.289 1.00 94.69 155 GLU A O 1
ATOM 1187 N N . LYS A 1 156 ? -2.843 -6.723 3.331 1.00 94.25 156 LYS A N 1
ATOM 1188 C CA . LYS A 1 156 ? -3.629 -6.765 2.084 1.00 94.25 156 LYS A CA 1
ATOM 1189 C C . LYS A 1 156 ? -3.344 -5.572 1.182 1.00 94.25 156 LYS A C 1
ATOM 1191 O O . LYS A 1 156 ? -3.167 -5.749 -0.025 1.00 94.25 156 LYS A O 1
ATOM 1196 N N . HIS A 1 157 ? -3.282 -4.371 1.755 1.00 93.31 157 HIS A N 1
ATOM 1197 C CA . HIS A 1 157 ? -2.919 -3.172 1.007 1.00 93.31 157 HIS A CA 1
ATOM 1198 C C . HIS A 1 157 ? -1.527 -3.317 0.380 1.00 93.31 157 HIS A C 1
ATOM 1200 O O . HIS A 1 157 ? -1.370 -3.109 -0.822 1.00 93.31 157 HIS A O 1
ATOM 1206 N N . ASP A 1 158 ? -0.532 -3.739 1.155 1.00 94.00 158 ASP A N 1
ATOM 1207 C CA . ASP A 1 158 ? 0.852 -3.836 0.690 1.00 94.00 158 ASP A CA 1
ATOM 1208 C C . ASP A 1 158 ? 1.033 -4.925 -0.365 1.00 94.00 158 ASP A C 1
ATOM 1210 O O . ASP A 1 158 ? 1.739 -4.720 -1.355 1.00 94.00 158 ASP A O 1
ATOM 1214 N N . SER A 1 159 ? 0.339 -6.053 -0.213 1.00 93.00 159 SER A N 1
ATOM 1215 C CA . SER A 1 159 ? 0.281 -7.105 -1.228 1.00 93.00 159 SER A CA 1
ATOM 1216 C C . SER A 1 159 ? -0.273 -6.574 -2.555 1.00 93.00 159 SER A C 1
ATOM 1218 O O . SER A 1 159 ? 0.348 -6.755 -3.610 1.00 93.00 159 SER A O 1
ATOM 1220 N N . PHE A 1 160 ? -1.390 -5.838 -2.511 1.00 92.44 160 PHE A N 1
ATOM 1221 C CA . PHE A 1 160 ? -1.969 -5.205 -3.695 1.00 92.44 160 PHE A CA 1
ATOM 1222 C C . PHE A 1 160 ? -1.002 -4.201 -4.342 1.00 92.44 160 PHE A C 1
ATOM 1224 O O . PHE A 1 160 ? -0.794 -4.243 -5.558 1.00 92.44 160 PHE A O 1
ATOM 1231 N N . GLN A 1 161 ? -0.381 -3.328 -3.542 1.00 90.94 161 GLN A N 1
ATOM 1232 C CA . GLN A 1 161 ? 0.564 -2.313 -4.020 1.00 90.94 161 GLN A CA 1
ATOM 1233 C C . GLN A 1 161 ? 1.775 -2.948 -4.704 1.00 90.94 161 GLN A C 1
ATOM 1235 O O . GLN A 1 161 ? 2.117 -2.577 -5.827 1.00 90.94 161 GLN A O 1
ATOM 1240 N N . ARG A 1 162 ? 2.391 -3.959 -4.077 1.00 91.81 162 ARG A N 1
ATOM 1241 C CA . ARG A 1 162 ? 3.541 -4.680 -4.644 1.00 91.81 162 ARG A CA 1
ATOM 1242 C C . ARG A 1 162 ? 3.178 -5.369 -5.953 1.00 91.81 162 ARG A C 1
ATOM 1244 O O . ARG A 1 162 ? 3.881 -5.194 -6.945 1.00 91.81 162 ARG A O 1
ATOM 1251 N N . LYS A 1 163 ? 2.067 -6.113 -5.979 1.00 92.44 163 LYS A N 1
ATOM 1252 C CA . LYS A 1 163 ? 1.614 -6.836 -7.177 1.00 92.44 163 LYS A CA 1
ATOM 1253 C C . LYS A 1 163 ? 1.328 -5.880 -8.335 1.00 92.44 163 LYS A C 1
ATOM 1255 O O . LYS A 1 163 ? 1.718 -6.141 -9.472 1.00 92.44 163 LYS A O 1
ATOM 1260 N N . THR A 1 164 ? 0.676 -4.761 -8.040 1.00 90.12 164 THR A N 1
ATOM 1261 C CA . THR A 1 164 ? 0.316 -3.753 -9.040 1.00 90.12 164 THR A CA 1
ATOM 1262 C C . THR A 1 164 ? 1.547 -3.026 -9.574 1.00 90.12 164 THR A C 1
ATOM 1264 O O . THR A 1 164 ? 1.710 -2.941 -10.791 1.00 90.12 164 THR A O 1
ATOM 1267 N N . ALA A 1 165 ? 2.445 -2.571 -8.694 1.00 89.00 165 ALA A N 1
ATOM 1268 C CA . ALA A 1 165 ? 3.697 -1.931 -9.092 1.00 89.00 165 ALA A CA 1
ATOM 1269 C C . ALA A 1 165 ? 4.571 -2.880 -9.923 1.00 89.00 165 ALA A C 1
ATOM 1271 O O . ALA A 1 165 ? 5.073 -2.489 -10.972 1.00 89.00 165 ALA A O 1
ATOM 1272 N N . MET A 1 166 ? 4.692 -4.149 -9.518 1.00 89.75 166 MET A N 1
ATOM 1273 C CA . MET A 1 166 ? 5.437 -5.160 -10.273 1.00 89.75 166 MET A CA 1
ATOM 1274 C C . MET A 1 166 ? 4.878 -5.342 -11.689 1.00 89.75 166 MET A C 1
ATOM 1276 O O . MET A 1 166 ? 5.651 -5.362 -12.646 1.00 89.75 166 MET A O 1
ATOM 1280 N N . ARG A 1 167 ? 3.550 -5.448 -11.836 1.00 89.62 167 ARG A N 1
ATOM 1281 C CA . ARG A 1 167 ? 2.906 -5.588 -13.151 1.00 89.62 167 ARG A CA 1
ATOM 1282 C C . ARG A 1 167 ? 3.210 -4.390 -14.051 1.00 89.62 167 ARG A C 1
ATOM 1284 O O . ARG A 1 167 ? 3.688 -4.585 -15.164 1.00 89.62 167 ARG A O 1
ATOM 1291 N N . LEU A 1 168 ? 2.990 -3.174 -13.550 1.00 87.50 168 LEU A N 1
ATOM 1292 C CA . LEU A 1 168 ? 3.212 -1.944 -14.316 1.00 87.50 168 LEU A CA 1
ATOM 1293 C C . LEU A 1 168 ? 4.691 -1.756 -14.681 1.00 87.50 168 LEU A C 1
ATOM 1295 O O . LEU A 1 168 ? 5.014 -1.434 -15.821 1.00 87.50 168 LEU A O 1
ATOM 1299 N N . ASN A 1 169 ? 5.604 -2.028 -13.746 1.00 87.81 169 ASN A N 1
ATOM 1300 C CA . ASN A 1 169 ? 7.041 -1.943 -13.999 1.00 87.81 169 ASN A CA 1
ATOM 1301 C C . ASN A 1 169 ? 7.496 -2.969 -15.039 1.00 87.81 169 ASN A C 1
ATOM 1303 O O . ASN A 1 169 ? 8.325 -2.649 -15.888 1.00 87.81 169 ASN A O 1
ATOM 1307 N N . ARG A 1 170 ? 6.941 -4.187 -15.011 1.00 88.00 170 ARG A N 1
ATOM 1308 C CA . ARG A 1 170 ? 7.230 -5.210 -16.020 1.00 88.00 170 ARG A CA 1
ATOM 1309 C C . ARG A 1 170 ? 6.793 -4.752 -17.408 1.00 88.00 170 ARG A C 1
ATOM 1311 O O . ARG A 1 170 ? 7.580 -4.851 -18.343 1.00 88.00 170 ARG A O 1
ATOM 1318 N N . GLU A 1 171 ? 5.569 -4.250 -17.541 1.00 87.12 171 GLU A N 1
ATOM 1319 C CA . GLU A 1 171 ? 5.042 -3.741 -18.814 1.00 87.12 171 GLU A CA 1
ATOM 1320 C C . GLU A 1 171 ? 5.899 -2.589 -19.357 1.00 87.12 171 GLU A C 1
ATOM 1322 O O . GLU A 1 171 ? 6.293 -2.613 -20.524 1.00 87.12 171 GLU A O 1
ATOM 1327 N N . TYR A 1 172 ? 6.276 -1.646 -18.491 1.00 85.06 172 TYR A N 1
ATOM 1328 C CA . TYR A 1 172 ? 7.144 -0.520 -18.833 1.00 85.06 172 TYR A CA 1
ATOM 1329 C C . TYR A 1 172 ? 8.553 -0.950 -19.274 1.00 85.06 172 TYR A C 1
ATOM 1331 O O . TYR A 1 172 ? 9.063 -0.488 -20.291 1.00 85.06 172 TYR A O 1
ATOM 1339 N N . VAL A 1 173 ? 9.201 -1.867 -18.552 1.00 86.44 173 VAL A N 1
ATOM 1340 C CA . VAL A 1 173 ? 10.545 -2.342 -18.925 1.00 86.44 173 VAL A CA 1
ATOM 1341 C C . VAL A 1 173 ? 10.510 -3.123 -20.240 1.00 86.44 173 VAL A C 1
ATOM 1343 O O . VAL A 1 173 ? 11.410 -2.978 -21.066 1.00 86.44 173 VAL A O 1
ATOM 1346 N N . VAL A 1 174 ? 9.461 -3.918 -20.472 1.00 86.88 174 VAL A N 1
ATOM 1347 C CA . VAL A 1 174 ? 9.285 -4.646 -21.737 1.00 86.88 174 VAL A CA 1
ATOM 1348 C C . VAL A 1 174 ? 9.061 -3.681 -22.902 1.00 86.88 174 VAL A C 1
ATOM 1350 O O . VAL A 1 174 ? 9.656 -3.876 -23.965 1.00 86.88 174 VAL A O 1
ATOM 1353 N N . SER A 1 175 ? 8.244 -2.636 -22.733 1.00 85.62 175 SER A N 1
ATOM 1354 C CA . SER A 1 175 ? 8.026 -1.641 -23.790 1.00 85.62 175 SER A CA 1
ATOM 1355 C C . SER A 1 175 ? 9.312 -0.875 -24.116 1.00 85.62 175 SER A C 1
ATOM 1357 O O . SER A 1 175 ? 9.657 -0.753 -25.294 1.00 85.62 175 SER A O 1
ATOM 1359 N N . LEU A 1 176 ? 10.084 -0.480 -23.099 1.00 86.38 176 LEU A N 1
ATOM 1360 C CA . LEU A 1 176 ? 11.411 0.114 -23.277 1.00 86.38 176 LEU A CA 1
ATOM 1361 C C . LEU A 1 176 ? 12.380 -0.826 -23.996 1.00 86.38 176 LEU A C 1
ATOM 1363 O O . LEU A 1 176 ? 13.085 -0.401 -24.909 1.00 86.38 176 LEU A O 1
ATOM 1367 N N . GLY A 1 177 ? 12.405 -2.110 -23.630 1.00 85.25 177 GLY A N 1
ATOM 1368 C CA . GLY A 1 177 ? 13.232 -3.115 -24.301 1.00 85.25 177 GLY A CA 1
ATOM 1369 C C . GLY A 1 177 ? 12.918 -3.205 -25.796 1.00 85.25 177 GLY A C 1
ATOM 1370 O O . GLY A 1 177 ? 13.825 -3.166 -26.624 1.00 85.25 177 GLY A O 1
ATOM 1371 N N . ARG A 1 178 ? 11.629 -3.222 -26.159 1.00 86.88 178 ARG A N 1
ATOM 1372 C CA . ARG A 1 178 ? 11.190 -3.213 -27.566 1.00 86.88 178 ARG A CA 1
ATOM 1373 C C . ARG A 1 178 ? 11.626 -1.946 -28.301 1.00 86.88 178 ARG A C 1
ATOM 1375 O O . ARG A 1 178 ? 12.044 -2.029 -29.452 1.00 86.88 178 ARG A O 1
ATOM 1382 N N . GLN A 1 179 ? 11.537 -0.785 -27.655 1.00 84.12 179 GLN A N 1
ATOM 1383 C CA . GLN A 1 179 ? 11.990 0.477 -28.245 1.00 84.12 179 GLN A CA 1
ATOM 1384 C C . GLN A 1 179 ? 13.507 0.494 -28.457 1.00 84.12 179 GLN A C 1
ATOM 1386 O O . GLN A 1 179 ? 13.955 0.905 -29.522 1.00 84.12 179 GLN A O 1
ATOM 1391 N N . ARG A 1 180 ? 14.292 -0.028 -27.506 1.00 84.19 180 ARG A N 1
ATOM 1392 C CA . ARG A 1 180 ? 15.752 -0.163 -27.645 1.00 84.19 180 ARG A CA 1
ATOM 1393 C C . ARG A 1 180 ? 16.145 -1.072 -28.799 1.00 84.19 180 ARG A C 1
ATOM 1395 O O . ARG A 1 180 ? 17.005 -0.698 -29.582 1.00 84.19 180 ARG A O 1
ATOM 1402 N N . VAL A 1 181 ? 15.494 -2.229 -28.935 1.00 84.88 181 VAL A N 1
ATOM 1403 C CA . VAL A 1 181 ? 15.750 -3.144 -30.059 1.00 84.88 181 VAL A CA 1
ATOM 1404 C C . VAL A 1 181 ? 15.492 -2.442 -31.392 1.00 84.88 181 VAL A C 1
ATOM 1406 O O . VAL A 1 181 ? 16.330 -2.512 -32.283 1.00 84.88 181 VAL A O 1
ATOM 1409 N N . LYS A 1 182 ? 14.383 -1.699 -31.514 1.00 84.06 182 LYS A N 1
ATOM 1410 C CA . LYS A 1 182 ? 14.095 -0.901 -32.717 1.00 84.06 182 LYS A CA 1
ATOM 1411 C C . LYS A 1 182 ? 15.144 0.184 -32.957 1.00 84.06 182 LYS A C 1
ATOM 1413 O O . LYS A 1 182 ? 15.606 0.333 -34.080 1.00 84.06 182 LYS A O 1
ATOM 1418 N N . HIS A 1 183 ? 15.525 0.916 -31.912 1.00 81.06 183 HIS A N 1
ATOM 1419 C CA . HIS A 1 183 ? 16.546 1.958 -31.994 1.00 81.06 183 HIS A CA 1
ATOM 1420 C C . HIS A 1 183 ? 17.883 1.391 -32.494 1.00 81.06 183 HIS A C 1
ATOM 1422 O O . HIS A 1 183 ? 18.471 1.928 -33.425 1.00 81.06 183 HIS A O 1
ATOM 1428 N N . PHE A 1 184 ? 18.324 0.260 -31.943 1.00 82.12 184 PHE A N 1
ATOM 1429 C CA . PHE A 1 184 ? 19.563 -0.402 -32.354 1.00 82.12 184 PHE A CA 1
ATOM 1430 C C . PHE A 1 184 ? 19.493 -1.011 -33.752 1.00 82.12 184 PHE A C 1
ATOM 1432 O O . PHE A 1 184 ? 20.467 -0.929 -34.493 1.00 82.12 184 PHE A O 1
ATOM 1439 N N . ALA A 1 185 ? 18.343 -1.562 -34.145 1.00 83.06 185 ALA A N 1
ATOM 1440 C CA . ALA A 1 185 ? 18.141 -2.051 -35.506 1.00 83.06 185 ALA A CA 1
ATOM 1441 C C . ALA A 1 185 ? 18.263 -0.924 -36.547 1.00 83.06 185 ALA A C 1
ATOM 1443 O O . ALA A 1 185 ? 18.806 -1.151 -37.623 1.00 83.06 185 ALA A O 1
ATOM 1444 N N . VAL A 1 186 ? 17.795 0.289 -36.222 1.00 80.81 186 VAL A N 1
ATOM 1445 C CA . VAL A 1 186 ? 17.926 1.473 -37.091 1.00 80.81 186 VAL A CA 1
ATOM 1446 C C . VAL A 1 186 ? 19.343 2.044 -37.069 1.00 80.81 186 VAL A C 1
ATOM 1448 O O . VAL A 1 186 ? 19.859 2.411 -38.120 1.00 80.81 186 VAL A O 1
ATOM 1451 N N . ALA A 1 187 ? 19.976 2.117 -35.895 1.00 77.12 187 ALA A N 1
ATOM 1452 C CA . ALA A 1 187 ? 21.338 2.632 -35.759 1.00 77.12 187 ALA A CA 1
ATOM 1453 C C . ALA A 1 187 ? 22.379 1.755 -36.482 1.00 77.12 187 ALA A C 1
ATOM 1455 O O . ALA A 1 187 ? 23.420 2.259 -36.897 1.00 77.12 187 ALA A O 1
ATOM 1456 N N . GLY A 1 188 ? 22.081 0.464 -36.669 1.00 67.94 188 GLY A N 1
ATOM 1457 C CA . GLY A 1 188 ? 22.977 -0.497 -37.303 1.00 67.94 188 GLY A CA 1
ATOM 1458 C C . GLY A 1 188 ? 24.122 -0.936 -36.385 1.00 67.94 188 GLY A C 1
ATOM 1459 O O . GLY A 1 188 ? 24.359 -0.370 -35.317 1.00 67.94 188 GLY A O 1
ATOM 1460 N N . ALA A 1 189 ? 24.834 -1.988 -36.789 1.00 66.38 189 ALA A N 1
ATOM 1461 C CA . ALA A 1 189 ? 26.036 -2.433 -36.093 1.00 66.38 189 ALA A CA 1
ATOM 1462 C C . ALA A 1 189 ? 27.227 -1.572 -36.541 1.00 66.38 189 ALA A C 1
ATOM 1464 O O . ALA A 1 189 ? 27.764 -1.779 -37.628 1.00 66.38 189 ALA A O 1
ATOM 1465 N N . SER A 1 190 ? 27.632 -0.606 -35.716 1.00 63.12 190 SER A N 1
ATOM 1466 C CA . SER A 1 190 ? 28.939 0.039 -35.867 1.00 63.12 190 SER A CA 1
ATOM 1467 C C . SER A 1 190 ? 29.995 -0.801 -35.137 1.00 63.12 190 SER A C 1
ATOM 1469 O O . SER A 1 190 ? 29.796 -1.124 -33.964 1.00 63.12 190 SER A O 1
ATOM 1471 N N . PRO A 1 191 ? 31.106 -1.178 -35.792 1.00 63.53 191 PRO A N 1
ATOM 1472 C CA . PRO A 1 191 ? 32.184 -1.926 -35.148 1.00 63.53 191 PRO A CA 1
ATOM 1473 C C . PRO A 1 191 ? 33.005 -1.076 -34.166 1.00 63.53 191 PRO A C 1
ATOM 1475 O O . PRO A 1 191 ? 33.719 -1.638 -33.340 1.00 63.53 191 PRO A O 1
ATOM 1478 N N . GLU A 1 192 ? 32.915 0.255 -34.245 1.00 67.94 192 GLU A N 1
ATOM 1479 C CA . GLU A 1 192 ? 33.745 1.167 -33.449 1.00 67.94 192 GLU A CA 1
ATOM 1480 C C . GLU A 1 192 ? 33.067 1.629 -32.156 1.00 67.94 192 GLU A C 1
ATOM 1482 O O . GLU A 1 192 ? 33.752 1.867 -31.163 1.00 67.94 192 GLU A O 1
ATOM 1487 N N . GLU A 1 193 ? 31.733 1.722 -32.128 1.00 66.19 193 GLU A N 1
ATOM 1488 C CA . GLU A 1 193 ? 31.022 2.196 -30.942 1.00 66.19 193 GLU A CA 1
ATOM 1489 C C . GLU A 1 193 ? 29.629 1.559 -30.821 1.00 66.19 193 GLU A C 1
ATOM 1491 O O . GLU A 1 193 ? 28.848 1.581 -31.780 1.00 66.19 193 GLU A O 1
ATOM 1496 N N . PRO A 1 194 ? 29.279 0.979 -29.656 1.00 66.50 194 PRO A N 1
ATOM 1497 C CA . PRO A 1 194 ? 27.940 0.463 -29.437 1.00 66.50 194 PRO A CA 1
ATOM 1498 C C . PRO A 1 194 ? 26.922 1.612 -29.493 1.00 66.50 194 PRO A C 1
ATOM 1500 O O . PRO A 1 194 ? 27.183 2.697 -28.965 1.00 66.50 194 PRO A O 1
ATOM 1503 N N . PRO A 1 195 ? 25.736 1.391 -30.083 1.00 69.31 195 PRO A N 1
ATOM 1504 C CA . PRO A 1 195 ? 24.739 2.440 -30.215 1.00 69.31 195 PRO A CA 1
ATOM 1505 C C . PRO A 1 195 ? 24.329 2.991 -28.842 1.00 69.31 195 PRO A C 1
ATOM 1507 O O . PRO A 1 195 ? 23.986 2.248 -27.918 1.00 69.31 195 PRO A O 1
ATOM 1510 N N . HIS A 1 196 ? 24.365 4.318 -28.714 1.00 77.88 196 HIS A N 1
ATOM 1511 C CA . HIS A 1 196 ? 24.046 5.016 -27.474 1.00 77.88 196 HIS A CA 1
ATOM 1512 C C . HIS A 1 196 ? 22.589 4.767 -27.057 1.00 77.88 196 HIS A C 1
ATOM 1514 O O . HIS A 1 196 ? 21.665 4.858 -27.866 1.00 77.88 196 HIS A O 1
ATOM 1520 N N . VAL A 1 197 ? 22.366 4.473 -25.773 1.00 75.44 197 VAL A N 1
ATOM 1521 C CA . VAL A 1 197 ? 21.014 4.409 -25.206 1.00 75.44 197 VAL A CA 1
ATOM 1522 C C . VAL A 1 197 ? 20.623 5.801 -24.746 1.00 75.44 197 VAL A C 1
ATOM 1524 O O . VAL A 1 197 ? 21.033 6.237 -23.666 1.00 75.44 197 VAL A O 1
ATOM 1527 N N . GLU A 1 198 ? 19.795 6.459 -25.553 1.00 73.81 198 GLU A N 1
ATOM 1528 C CA . GLU A 1 198 ? 19.195 7.743 -25.204 1.00 73.81 198 GLU A CA 1
ATOM 1529 C C . GLU A 1 198 ? 18.495 7.684 -23.837 1.00 73.81 198 GLU A C 1
ATOM 1531 O O . GLU A 1 198 ? 17.910 6.665 -23.449 1.00 73.81 198 GLU A O 1
ATOM 1536 N N . ASP A 1 199 ? 18.504 8.799 -23.104 1.00 72.50 199 ASP A N 1
ATOM 1537 C CA . ASP A 1 199 ? 17.901 8.887 -21.769 1.00 72.50 199 ASP A CA 1
ATOM 1538 C C . ASP A 1 199 ? 16.401 8.556 -21.762 1.00 72.50 199 ASP A C 1
ATOM 1540 O O . ASP A 1 199 ? 15.893 8.007 -20.781 1.00 72.50 199 ASP A O 1
ATOM 1544 N N . ILE A 1 200 ? 15.699 8.800 -22.874 1.00 71.19 200 ILE A N 1
ATOM 1545 C CA . ILE A 1 200 ? 14.283 8.437 -23.037 1.00 71.19 200 ILE A CA 1
ATOM 1546 C C . ILE A 1 200 ? 14.055 6.919 -23.007 1.00 71.19 200 ILE A C 1
ATOM 1548 O O . ILE A 1 200 ? 12.972 6.464 -22.643 1.00 71.19 200 ILE A O 1
ATOM 1552 N N . LEU A 1 201 ? 15.082 6.133 -23.343 1.00 72.12 201 LEU A N 1
ATOM 1553 C CA . LEU A 1 201 ? 15.053 4.675 -23.342 1.00 72.12 201 LEU A CA 1
ATOM 1554 C C . LEU A 1 201 ? 15.539 4.086 -22.012 1.00 72.12 201 LEU A C 1
ATOM 1556 O O . LEU A 1 201 ? 15.601 2.861 -21.865 1.00 72.12 201 LEU A O 1
ATOM 1560 N N . ARG A 1 202 ? 15.917 4.913 -21.029 1.00 77.06 202 ARG A N 1
ATOM 1561 C CA . ARG A 1 202 ? 16.310 4.460 -19.687 1.00 77.06 202 ARG A CA 1
ATOM 1562 C C . ARG A 1 202 ? 15.078 4.224 -18.806 1.00 77.06 202 ARG A C 1
ATOM 1564 O O . ARG A 1 202 ? 14.117 4.987 -18.884 1.00 77.06 202 ARG A O 1
ATOM 1571 N N . PRO A 1 203 ? 15.094 3.205 -17.926 1.00 80.19 203 PRO A N 1
ATOM 1572 C CA . PRO A 1 203 ? 13.980 2.905 -17.029 1.00 80.19 203 PRO A CA 1
ATOM 1573 C C . PRO A 1 203 ? 13.940 3.884 -15.845 1.00 80.19 203 PRO A C 1
ATOM 1575 O O . PRO A 1 203 ? 14.128 3.508 -14.693 1.00 80.19 203 PRO A O 1
ATOM 1578 N N . THR A 1 204 ? 13.710 5.164 -16.121 1.00 81.31 204 THR A N 1
ATOM 1579 C CA . THR A 1 204 ? 13.693 6.235 -15.111 1.00 81.31 204 THR A CA 1
ATOM 1580 C C . THR A 1 204 ? 12.349 6.354 -14.392 1.00 81.31 204 THR A C 1
ATOM 1582 O O . THR A 1 204 ? 12.271 6.986 -13.343 1.00 81.31 204 THR A O 1
ATOM 1585 N N . ARG A 1 205 ? 11.287 5.727 -14.920 1.00 79.94 205 ARG A N 1
ATOM 1586 C CA . ARG A 1 205 ? 9.902 5.852 -14.423 1.00 79.94 205 ARG A CA 1
ATOM 1587 C C . ARG A 1 205 ? 9.386 4.616 -13.688 1.00 79.94 205 ARG A C 1
ATOM 1589 O O . ARG A 1 205 ? 8.184 4.365 -13.670 1.00 79.94 205 ARG A O 1
ATOM 1596 N N . VAL A 1 206 ? 10.283 3.833 -13.093 1.00 84.69 206 VAL A N 1
ATOM 1597 C CA . VAL A 1 206 ? 9.897 2.663 -12.293 1.00 84.69 206 VAL A CA 1
ATOM 1598 C C . VAL A 1 206 ? 9.092 3.125 -11.078 1.00 84.69 206 VAL A C 1
ATOM 1600 O O . VAL A 1 206 ? 9.552 3.932 -10.270 1.00 84.69 206 VAL A O 1
ATOM 1603 N N . ILE A 1 207 ? 7.878 2.600 -10.949 1.00 85.50 207 ILE A N 1
ATOM 1604 C CA . ILE A 1 207 ? 6.955 2.913 -9.864 1.00 85.50 207 ILE A CA 1
ATOM 1605 C C . ILE A 1 207 ? 7.454 2.235 -8.590 1.00 85.50 207 ILE A C 1
ATOM 1607 O O . ILE A 1 207 ? 7.662 1.018 -8.556 1.00 85.50 207 ILE A O 1
ATOM 1611 N N . LYS A 1 208 ? 7.608 3.023 -7.525 1.00 85.69 208 LYS A N 1
ATOM 1612 C CA . LYS A 1 208 ? 7.860 2.514 -6.176 1.00 85.69 208 LYS A CA 1
ATOM 1613 C C . LYS A 1 208 ? 6.518 2.257 -5.482 1.00 85.69 208 LYS A C 1
ATOM 1615 O O . LYS A 1 208 ? 5.676 3.156 -5.481 1.00 85.69 208 LYS A O 1
ATOM 1620 N N . PRO A 1 209 ? 6.283 1.060 -4.917 1.00 86.81 209 PRO A N 1
ATOM 1621 C CA . PRO A 1 209 ? 5.049 0.794 -4.193 1.00 86.81 209 PRO A CA 1
ATOM 1622 C C . PRO A 1 209 ? 4.991 1.655 -2.927 1.00 86.81 209 PRO A C 1
ATOM 1624 O O . PRO A 1 209 ? 5.976 1.767 -2.201 1.00 86.81 209 PRO A O 1
ATOM 1627 N N . LEU A 1 210 ? 3.826 2.241 -2.655 1.00 87.38 210 LEU A N 1
ATOM 1628 C CA . LEU A 1 210 ? 3.577 2.975 -1.415 1.00 87.38 210 LEU A CA 1
ATOM 1629 C C . LEU A 1 210 ? 3.099 1.988 -0.354 1.00 87.38 210 LEU A C 1
ATOM 1631 O O . LEU A 1 210 ? 1.944 1.566 -0.388 1.00 87.38 210 LEU A O 1
ATOM 1635 N N . LEU A 1 211 ? 3.989 1.591 0.554 1.00 90.94 211 LEU A N 1
ATOM 1636 C CA . LEU A 1 211 ? 3.688 0.585 1.569 1.00 90.94 211 LEU A CA 1
ATOM 1637 C C . LEU A 1 211 ? 3.120 1.229 2.838 1.00 90.94 211 LEU A C 1
ATOM 1639 O O . LEU A 1 211 ? 3.666 2.183 3.392 1.00 90.94 211 LEU A O 1
ATOM 1643 N N . ALA A 1 212 ? 2.015 0.674 3.315 1.00 90.75 212 ALA A N 1
ATOM 1644 C CA . ALA A 1 212 ? 1.380 1.037 4.568 1.00 90.75 212 ALA A CA 1
ATOM 1645 C C . ALA A 1 212 ? 2.219 0.616 5.773 1.00 90.75 212 ALA A C 1
ATOM 1647 O O . ALA A 1 212 ? 2.222 1.339 6.767 1.00 90.75 212 ALA A O 1
ATOM 1648 N N . ALA A 1 213 ? 2.960 -0.493 5.684 1.00 90.44 213 ALA A N 1
ATOM 1649 C CA . ALA A 1 213 ? 3.887 -0.894 6.738 1.00 90.44 213 ALA A CA 1
ATOM 1650 C C . ALA A 1 213 ? 4.997 0.147 6.963 1.00 90.44 213 ALA A C 1
ATOM 1652 O O . ALA A 1 213 ? 5.330 0.443 8.109 1.00 90.44 213 ALA A O 1
ATOM 1653 N N . ASP A 1 214 ? 5.520 0.746 5.890 1.00 90.00 214 ASP A N 1
ATOM 1654 C CA . ASP A 1 214 ? 6.566 1.769 5.985 1.00 90.00 214 ASP A CA 1
ATOM 1655 C C . ASP A 1 214 ? 6.013 3.062 6.595 1.00 90.00 214 ASP A C 1
ATOM 1657 O O . ASP A 1 214 ? 6.614 3.622 7.509 1.00 90.00 214 ASP A O 1
ATOM 1661 N N . ALA A 1 215 ? 4.819 3.485 6.166 1.00 88.25 215 ALA A N 1
ATOM 1662 C CA . ALA A 1 215 ? 4.132 4.632 6.758 1.00 88.25 215 ALA A CA 1
ATOM 1663 C C . ALA A 1 215 ? 3.782 4.405 8.241 1.00 88.25 215 ALA A C 1
ATOM 1665 O O . ALA A 1 215 ? 3.892 5.320 9.053 1.00 88.25 215 ALA A O 1
ATOM 1666 N N . HIS A 1 216 ? 3.376 3.184 8.606 1.00 88.50 216 HIS A N 1
ATOM 1667 C CA . HIS A 1 216 ? 3.108 2.815 9.994 1.00 88.50 216 HIS A CA 1
ATOM 1668 C C . HIS A 1 216 ? 4.380 2.854 10.844 1.00 88.50 216 HIS A C 1
ATOM 1670 O O . HIS A 1 216 ? 4.346 3.357 11.962 1.00 88.50 216 HIS A O 1
ATOM 1676 N N . ARG A 1 217 ? 5.500 2.333 10.326 1.00 88.88 217 ARG A N 1
ATOM 1677 C CA . ARG A 1 217 ? 6.787 2.354 11.030 1.00 88.88 217 ARG A CA 1
ATOM 1678 C C . ARG A 1 217 ? 7.259 3.787 11.267 1.00 88.88 217 ARG A C 1
ATOM 1680 O O . ARG A 1 217 ? 7.511 4.128 12.411 1.00 88.88 217 ARG A O 1
ATOM 1687 N N . ALA A 1 218 ? 7.242 4.631 10.235 1.00 86.94 218 ALA A N 1
ATOM 1688 C CA . ALA A 1 218 ? 7.626 6.038 10.358 1.00 86.94 218 ALA A CA 1
ATOM 1689 C C . ALA A 1 218 ? 6.811 6.781 11.434 1.00 86.94 218 ALA A C 1
ATOM 1691 O O . ALA A 1 218 ? 7.371 7.526 12.229 1.00 86.94 218 ALA A O 1
ATOM 1692 N N . MET A 1 219 ? 5.500 6.523 11.508 1.00 86.50 219 MET A N 1
ATOM 1693 C CA . MET A 1 219 ? 4.643 7.093 12.554 1.00 86.50 219 MET A CA 1
ATOM 1694 C C . MET A 1 219 ? 5.030 6.612 13.963 1.00 86.50 219 MET A C 1
ATOM 1696 O O . MET A 1 219 ? 4.951 7.378 14.919 1.00 86.50 219 MET A O 1
ATOM 1700 N N . MET A 1 220 ? 5.402 5.339 14.118 1.00 88.69 220 MET A N 1
ATOM 1701 C CA . MET A 1 220 ? 5.819 4.798 15.418 1.00 88.69 220 MET A CA 1
ATOM 1702 C C . MET A 1 220 ? 7.189 5.330 15.843 1.00 88.69 220 MET A C 1
ATOM 1704 O O . MET A 1 220 ? 7.372 5.628 17.020 1.00 88.69 220 MET A O 1
ATOM 1708 N N . ASP A 1 221 ? 8.109 5.490 14.893 1.00 91.06 221 ASP A N 1
ATOM 1709 C CA . ASP A 1 221 ? 9.435 6.056 15.140 1.00 91.06 221 ASP A CA 1
ATOM 1710 C C . ASP A 1 221 ? 9.319 7.517 15.616 1.00 91.06 221 ASP A C 1
ATOM 1712 O O . ASP A 1 221 ? 9.907 7.876 16.634 1.00 91.06 221 ASP A O 1
ATOM 1716 N N . GLU A 1 222 ? 8.468 8.329 14.975 1.00 88.81 222 GLU A N 1
ATOM 1717 C CA . GLU A 1 222 ? 8.187 9.715 15.392 1.00 88.81 222 GLU A CA 1
ATOM 1718 C C . GLU A 1 222 ? 7.589 9.786 16.811 1.00 88.81 222 GLU A C 1
ATOM 1720 O O . GLU A 1 222 ? 7.964 10.633 17.627 1.00 88.81 222 GLU A O 1
ATOM 1725 N N . LEU A 1 223 ? 6.667 8.874 17.145 1.00 89.19 2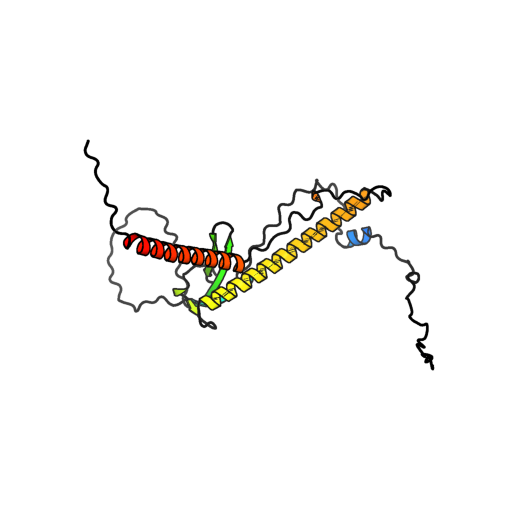23 LEU A N 1
ATOM 1726 C CA . LEU A 1 223 ? 6.083 8.802 18.489 1.00 89.19 223 LEU A CA 1
ATOM 1727 C C . LEU A 1 223 ? 7.122 8.443 19.554 1.00 89.19 223 LEU A C 1
ATOM 1729 O O . LEU A 1 223 ? 7.064 8.981 20.664 1.00 89.19 223 LEU A O 1
ATOM 1733 N N . LEU A 1 224 ? 8.042 7.536 19.226 1.00 92.25 224 LEU A N 1
ATOM 1734 C CA . LEU A 1 224 ? 9.118 7.127 20.118 1.00 92.25 224 LEU A CA 1
ATOM 1735 C C . LEU A 1 224 ? 10.098 8.280 20.357 1.00 92.25 224 LEU A C 1
ATOM 1737 O O . LEU A 1 224 ? 10.441 8.558 21.503 1.00 92.25 224 LEU A O 1
ATOM 1741 N N . GLU A 1 225 ? 10.476 8.994 19.301 1.00 92.38 225 GLU A N 1
ATOM 1742 C CA . GLU A 1 225 ? 11.365 10.156 19.374 1.00 92.38 225 GLU A CA 1
ATOM 1743 C C . GLU A 1 225 ? 10.747 11.274 20.232 1.00 92.38 225 GLU A C 1
ATOM 1745 O O . GLU A 1 225 ? 11.381 11.813 21.141 1.00 92.38 225 GLU A O 1
ATOM 1750 N N . HIS A 1 226 ? 9.451 11.551 20.053 1.00 90.56 226 HIS A N 1
ATOM 1751 C CA . HIS A 1 226 ? 8.730 12.504 20.899 1.00 90.56 226 HIS A CA 1
ATOM 1752 C C . HIS A 1 226 ? 8.611 12.033 22.362 1.00 90.56 226 HIS A C 1
ATOM 1754 O O . HIS A 1 226 ? 8.538 12.848 23.288 1.00 90.56 226 HIS A O 1
ATOM 1760 N N . GLN A 1 227 ? 8.544 10.723 22.615 1.00 91.81 227 GLN A N 1
ATOM 1761 C CA . GLN A 1 227 ? 8.568 10.198 23.978 1.00 91.81 227 GLN A CA 1
ATOM 1762 C C . GLN A 1 227 ? 9.937 10.413 24.633 1.00 91.81 227 GLN A C 1
ATOM 1764 O O . GLN A 1 227 ? 9.975 10.957 25.736 1.00 91.81 227 GLN A O 1
ATOM 1769 N N . GLN A 1 228 ? 11.023 10.074 23.939 1.00 93.56 228 GLN A N 1
ATOM 1770 C CA . GLN A 1 228 ? 12.393 10.282 24.415 1.00 93.56 228 GLN A CA 1
ATOM 1771 C C . GLN A 1 228 ? 12.653 11.754 24.733 1.00 93.56 228 GLN A C 1
ATOM 1773 O O . GLN A 1 228 ? 13.091 12.083 25.831 1.00 93.56 228 GLN A O 1
ATOM 1778 N N . TRP A 1 229 ? 12.253 12.661 23.838 1.00 93.19 229 TRP A N 1
ATOM 1779 C CA . TRP A 1 229 ? 12.396 14.098 24.068 1.00 93.19 229 TRP A CA 1
ATOM 1780 C C . TRP A 1 229 ? 11.684 14.582 25.343 1.00 93.19 229 TRP A C 1
ATOM 1782 O O . TRP A 1 229 ? 12.191 15.450 26.060 1.00 93.19 229 TRP A O 1
ATOM 1792 N N . ARG A 1 230 ? 10.505 14.026 25.664 1.00 91.56 230 ARG A N 1
ATOM 1793 C CA . ARG A 1 230 ? 9.788 14.357 26.910 1.00 91.56 230 ARG A CA 1
ATOM 1794 C C . ARG A 1 230 ? 10.522 13.857 28.149 1.00 91.56 230 ARG A C 1
ATOM 1796 O O . ARG A 1 230 ? 10.529 14.564 29.154 1.00 91.56 230 ARG A O 1
ATOM 1803 N N . GLU A 1 231 ? 11.101 12.665 28.082 1.00 92.44 231 GLU A N 1
ATOM 1804 C CA . GLU A 1 231 ? 11.880 12.073 29.173 1.00 92.44 231 GLU A CA 1
ATOM 1805 C C . GLU A 1 231 ? 13.155 12.895 29.429 1.00 92.44 231 GLU A C 1
ATOM 1807 O O . GLU A 1 231 ? 13.363 13.360 30.549 1.00 92.44 231 GLU A O 1
ATOM 1812 N N . GLU A 1 232 ? 13.915 13.222 28.381 1.00 91.19 232 GLU A N 1
ATOM 1813 C CA . GLU A 1 232 ? 15.103 14.087 28.465 1.00 91.19 232 GLU A CA 1
ATOM 1814 C C . GLU A 1 232 ? 14.770 15.487 29.004 1.00 91.19 232 GLU A C 1
ATOM 1816 O O . GLU A 1 232 ? 15.471 16.033 29.859 1.00 91.19 232 GLU A O 1
ATOM 1821 N N . SER A 1 233 ? 13.659 16.077 28.553 1.00 88.19 233 SER A N 1
ATOM 1822 C CA . SER A 1 233 ? 13.217 17.395 29.027 1.00 88.19 233 SER A CA 1
ATOM 1823 C C . SER A 1 233 ? 12.880 17.393 30.523 1.00 88.19 233 SER A C 1
ATOM 1825 O O . SER A 1 233 ? 13.155 18.370 31.227 1.00 88.19 233 SER A O 1
ATOM 1827 N N . LEU A 1 234 ? 12.297 16.300 31.028 1.00 87.44 234 LEU A N 1
ATOM 1828 C CA . LEU A 1 234 ? 12.013 16.120 32.453 1.00 87.44 234 LEU A CA 1
ATOM 1829 C C . LEU A 1 234 ? 13.303 15.953 33.264 1.00 87.44 234 LEU A C 1
ATOM 1831 O O . LEU A 1 234 ? 13.431 16.555 34.334 1.00 87.44 234 LEU A O 1
ATOM 1835 N N . GLU A 1 235 ? 14.278 15.201 32.756 1.00 86.06 235 GLU A N 1
ATOM 1836 C CA . GLU A 1 235 ? 15.591 15.057 33.394 1.00 86.06 235 GLU A CA 1
ATOM 1837 C C . GLU A 1 235 ? 16.312 16.406 33.506 1.00 86.06 235 GLU A C 1
ATOM 1839 O O . GLU A 1 235 ? 16.737 16.792 34.596 1.00 86.06 235 GLU A O 1
ATOM 1844 N N . ILE A 1 236 ? 16.342 17.201 32.433 1.00 84.00 236 ILE A N 1
ATOM 1845 C CA . ILE A 1 236 ? 16.944 18.543 32.451 1.00 84.00 236 ILE A CA 1
ATOM 1846 C C . ILE A 1 236 ? 16.237 19.452 33.465 1.00 84.00 236 ILE A C 1
ATOM 1848 O O . ILE A 1 236 ? 16.894 20.164 34.233 1.00 84.00 236 ILE A O 1
ATOM 1852 N N . TYR A 1 237 ? 14.902 19.435 33.506 1.00 78.44 237 TYR A N 1
ATOM 1853 C CA . TYR A 1 237 ? 14.133 20.237 34.459 1.00 78.44 237 TYR A CA 1
ATOM 1854 C C . TYR A 1 237 ? 14.421 19.836 35.913 1.00 78.44 237 TYR A C 1
ATOM 1856 O O . TYR A 1 237 ? 14.660 20.691 36.768 1.00 78.44 237 TYR A O 1
ATOM 1864 N N . THR A 1 238 ? 14.462 18.535 36.207 1.00 80.75 238 THR A N 1
ATOM 1865 C CA . THR A 1 238 ? 14.781 18.053 37.559 1.00 80.75 238 THR A CA 1
ATOM 1866 C C . THR A 1 238 ? 16.209 18.413 37.968 1.00 80.75 238 THR A C 1
ATOM 1868 O O . THR A 1 238 ? 16.409 18.901 39.081 1.00 80.75 238 THR A O 1
ATOM 1871 N N . GLN A 1 239 ? 17.183 18.296 37.063 1.00 78.00 239 GLN A N 1
ATOM 1872 C CA . GLN A 1 239 ? 18.583 18.625 37.332 1.00 78.00 239 GLN A CA 1
ATOM 1873 C C . GLN A 1 239 ? 18.801 20.133 37.532 1.00 78.00 239 GLN A C 1
ATOM 1875 O O . GLN A 1 239 ? 19.532 20.547 38.432 1.00 78.00 239 GLN A O 1
ATOM 1880 N N . THR A 1 240 ? 18.116 20.971 36.750 1.00 73.06 240 THR A N 1
ATOM 1881 C CA . THR A 1 240 ? 18.180 22.435 36.900 1.00 73.06 240 THR A CA 1
ATOM 1882 C C . THR A 1 240 ? 17.444 22.944 38.138 1.00 73.06 240 THR A C 1
ATOM 1884 O O . THR A 1 240 ? 17.891 23.917 38.744 1.00 73.06 240 THR A O 1
ATOM 1887 N N . SER A 1 241 ? 16.382 22.265 38.585 1.00 69.38 241 SER A N 1
ATOM 1888 C CA . SER A 1 241 ? 15.667 22.617 39.822 1.00 69.38 241 SER A CA 1
ATOM 1889 C C . SER A 1 241 ? 16.456 22.332 41.111 1.00 69.38 241 SER A C 1
ATOM 1891 O O . SER A 1 241 ? 16.139 22.891 42.160 1.00 69.38 241 SER A O 1
ATOM 1893 N N . GLN A 1 242 ? 17.497 21.493 41.037 1.00 64.19 242 GLN A N 1
ATOM 1894 C CA . GLN A 1 242 ? 18.393 21.186 42.159 1.00 64.19 242 GLN A CA 1
ATOM 1895 C C . GLN A 1 242 ? 19.593 22.145 42.271 1.00 64.19 242 GLN A C 1
ATOM 1897 O O . GLN A 1 242 ? 20.343 22.074 43.247 1.00 64.19 242 GLN A O 1
ATOM 1902 N N . LEU A 1 243 ? 19.790 23.062 41.314 1.00 57.47 243 LEU A N 1
ATOM 1903 C CA . LEU A 1 243 ? 20.845 24.073 41.402 1.00 57.47 243 LEU A CA 1
ATOM 1904 C C . LEU A 1 243 ? 20.422 25.203 42.361 1.00 57.47 243 LEU A C 1
ATOM 1906 O O . LEU A 1 243 ? 19.328 25.754 42.221 1.00 57.47 243 LEU A O 1
ATOM 1910 N N . PRO A 1 244 ? 21.271 25.599 43.331 1.00 56.84 244 PRO A N 1
ATOM 1911 C CA . PRO A 1 244 ? 20.942 26.694 44.236 1.00 56.84 244 PRO A CA 1
ATOM 1912 C C . PRO A 1 244 ? 20.786 28.007 43.450 1.00 56.84 244 PRO A C 1
ATOM 1914 O O . PRO A 1 244 ? 21.528 28.236 42.488 1.00 56.84 244 PRO A O 1
ATOM 1917 N N . PRO A 1 245 ? 19.867 28.907 43.853 1.00 57.69 245 PRO A N 1
ATOM 1918 C CA . PRO A 1 245 ? 19.650 30.159 43.143 1.00 57.69 245 PRO A CA 1
ATOM 1919 C C . PRO A 1 245 ? 20.951 30.966 43.078 1.00 57.69 245 PRO A C 1
ATOM 1921 O O . PRO A 1 245 ? 21.576 31.269 44.100 1.00 57.69 245 PRO A O 1
ATOM 1924 N N . SER A 1 246 ? 21.352 31.311 41.852 1.00 56.91 246 SER A N 1
ATOM 1925 C CA . SER A 1 246 ? 22.511 32.155 41.572 1.00 56.91 246 SER A CA 1
ATOM 1926 C C . SER A 1 246 ? 22.375 33.472 42.332 1.00 56.91 246 SER A C 1
ATOM 1928 O O . SER A 1 246 ? 21.477 34.277 42.074 1.00 56.91 246 SER A O 1
ATOM 1930 N N . LYS A 1 247 ? 23.265 33.702 43.303 1.00 55.34 247 LYS A N 1
ATOM 1931 C CA . LYS A 1 247 ? 23.370 34.987 43.997 1.00 55.34 247 LYS A CA 1
ATOM 1932 C C . LYS A 1 247 ? 23.902 36.018 43.004 1.00 55.34 247 LYS A C 1
ATOM 1934 O O . LYS A 1 247 ? 25.109 36.231 42.905 1.00 55.34 247 LYS A O 1
ATOM 1939 N N . HIS A 1 248 ? 23.011 36.688 42.279 1.00 50.12 248 HIS A N 1
ATOM 1940 C CA . HIS A 1 248 ? 23.358 37.905 41.557 1.00 50.12 248 HIS A CA 1
ATOM 1941 C C . HIS A 1 248 ? 23.753 38.987 42.565 1.00 50.12 248 HIS A C 1
ATOM 1943 O O . HIS A 1 248 ? 22.927 39.676 43.164 1.00 50.12 248 HIS A O 1
ATOM 1949 N N . LYS A 1 249 ? 25.066 39.106 42.772 1.00 55.22 249 LYS A N 1
ATOM 1950 C CA . LYS A 1 249 ? 25.706 40.193 43.500 1.00 55.22 249 LYS A CA 1
ATOM 1951 C C . LYS A 1 249 ? 25.431 41.481 42.722 1.00 55.22 249 LYS A C 1
ATOM 1953 O O . LYS A 1 249 ? 26.131 41.783 41.761 1.00 55.22 249 LYS A O 1
ATOM 1958 N N . ARG A 1 250 ? 24.390 42.222 43.122 1.00 51.97 250 ARG A N 1
ATOM 1959 C CA . ARG A 1 250 ? 24.188 43.621 42.718 1.00 51.97 250 ARG A CA 1
ATOM 1960 C C . ARG A 1 250 ? 25.476 44.379 43.049 1.00 51.97 250 ARG A C 1
ATOM 1962 O O . ARG A 1 250 ? 25.742 44.647 44.219 1.00 51.97 250 ARG A O 1
ATOM 1969 N N . ARG A 1 251 ? 26.284 44.688 42.034 1.00 54.34 251 ARG A N 1
ATOM 1970 C CA . ARG A 1 251 ? 27.268 45.767 42.126 1.00 54.34 251 ARG A CA 1
ATOM 1971 C C . ARG A 1 251 ? 26.457 47.056 42.229 1.00 54.34 251 ARG A C 1
ATOM 1973 O O . ARG A 1 251 ? 25.740 47.401 41.296 1.00 54.34 251 ARG A O 1
ATOM 1980 N N . LYS A 1 252 ? 26.458 47.656 43.418 1.00 55.44 252 LYS A N 1
ATOM 1981 C CA . LYS A 1 252 ? 26.121 49.066 43.584 1.00 55.44 252 LYS A CA 1
ATOM 1982 C C . LYS A 1 252 ? 27.412 49.826 43.316 1.00 55.44 252 LYS A C 1
ATOM 1984 O O . LYS A 1 252 ? 28.365 49.631 44.071 1.00 55.44 252 LYS A O 1
ATOM 1989 N N . ASP A 1 253 ? 27.404 50.593 42.238 1.00 58.84 253 ASP A N 1
ATOM 1990 C CA . ASP A 1 253 ? 28.206 51.807 42.126 1.00 58.84 253 ASP A CA 1
ATOM 1991 C C . ASP A 1 253 ? 27.453 52.948 42.832 1.00 58.84 253 ASP A C 1
ATOM 1993 O O . ASP A 1 253 ? 26.194 52.887 42.861 1.00 58.84 253 ASP A O 1
#

Sequence (253 aa):
MNDTEAAADTRPPNANILSEDDLTIKELHSFDDLIKALNPDLNSSRYPAPALEQPAKMPTAPLKEIGVEAGVWKDNQAPAETPVSKKRKAGEDGKSTKRVKAQQPGSKAYCTISVTEKSGLNVKWKDSTSNFAGPDKVQLIGYDSIPRVRFEAIEKHDSFQRKTAMRLNREYVVSLGRQRVKHFAVAGASPEEPPHVEDILRPTRVIKPLLAADAHRAMMDELLEHQQWREESLEIYTQTSQLPPSKHKRRKD

pLDDT: mean 70.07, std 20.43, range [29.06, 95.06]

Organism: NCBI:txid694270

Radius of gyration: 35.26 Å; chains: 1; bounding box: 104×98×88 Å

Secondary structure (DSSP, 8-state):
--PPP-------S------TT-S-------HHHHHHHH-TT--S--PPP----PPPPPPPPPHHHH-EEEEEE---------------------------PPPPTTPEEEEEEEEETTTEEEEEEE-TT--EE-GGGEEESS-S-HHHHHHHHHHHHHHHHHHHHHHHHHHHHHHHHHHHHHHHHHH---SSSPPP--GGGS-TTPPPP--HHHHHHHHHHHHHHHHHHHHHHHHHHHHHHTSPP--------

Foldseek 3Di:
DDDDDDDDDDDDPDDPPPDPPPPPPDPPPDPVNVVCVVPVPPPDDDDDDDDPPDQPDQDDDDCVQLWDFFAWFADPPDPDDDDDDDDDDDDDDPPPPPPQPDDDGGFTKIWAWDADPVPFIDIWIAGPVRRTDDPVRGDGDPDPDPVVNVVVSLVSLQVSLVVRLVVSLVVVLVVLVVVVVVQQVVVDDDPPDRDDDDPSSDSPSRDDGDGSVVSVVVVVVVVVVVVVVVVVVVVVVVVVVPDDPPPPPPPDD